Protein AF-A0A7C5K803-F1 (afdb_monomer_lite)

Secondary structure (DSSP, 8-state):
-HHHHHHHHHHHHHHHHHHHHHHHHHTHHHHGGG-EEEEEETTEEEEEETTEEEEEEE-S---SS-EEEEHHHHHHHHHHHHHHHHHHTS--EETTEE--HHHHHHHHHHHHHHHHHHHHHHTTS--EEEETTEEEEHHHHHHHHHHHHHHHHHHHHHHHHHHHHHHHHHHHHHHHHHHHHHHHHGGGS--

Structure (mmCIF, N/CA/C/O backbone):
data_AF-A0A7C5K803-F1
#
_entry.id   AF-A0A7C5K803-F1
#
loop_
_atom_site.group_PDB
_atom_site.id
_atom_site.type_symbol
_atom_site.label_atom_id
_atom_site.label_alt_id
_atom_site.label_comp_id
_atom_site.label_asym_id
_atom_site.label_entity_id
_atom_site.label_seq_id
_atom_site.pdbx_PDB_ins_code
_atom_site.Cartn_x
_atom_site.Cartn_y
_atom_site.Cartn_z
_atom_site.occupancy
_atom_site.B_iso_or_equiv
_atom_site.auth_seq_id
_atom_site.auth_comp_id
_atom_site.auth_asym_id
_atom_site.auth_atom_id
_atom_site.pdbx_PDB_model_num
ATOM 1 N N . MET A 1 1 ? -12.550 -15.682 30.636 1.00 42.88 1 MET A N 1
ATOM 2 C CA . MET A 1 1 ? -12.189 -16.526 29.467 1.00 42.88 1 MET A CA 1
ATOM 3 C C . MET A 1 1 ? -12.373 -15.855 28.090 1.00 42.88 1 MET A C 1
ATOM 5 O O . MET A 1 1 ? -11.730 -16.279 27.140 1.00 42.88 1 MET A O 1
ATOM 9 N N . ILE A 1 2 ? -13.168 -14.782 27.955 1.00 45.00 2 ILE A N 1
ATOM 10 C CA . ILE A 1 2 ? -13.453 -14.103 26.665 1.00 45.00 2 ILE A CA 1
ATOM 11 C C . ILE A 1 2 ? -12.222 -13.369 26.077 1.00 45.00 2 ILE A C 1
ATOM 13 O O . ILE A 1 2 ? -12.036 -13.327 24.863 1.00 45.00 2 ILE A O 1
ATOM 17 N N . PHE A 1 3 ? -11.315 -12.886 26.933 1.00 44.84 3 PHE A N 1
ATOM 18 C CA . PHE A 1 3 ? -10.124 -12.113 26.541 1.00 44.84 3 PHE A CA 1
ATOM 19 C C . PHE A 1 3 ? -9.112 -12.890 25.672 1.00 44.84 3 PHE A C 1
ATOM 21 O O . PHE A 1 3 ? -8.342 -12.289 24.927 1.00 44.84 3 PHE A O 1
ATOM 28 N N . ASN A 1 4 ? -9.110 -14.228 25.742 1.00 57.53 4 ASN A N 1
ATOM 29 C CA . ASN A 1 4 ? -8.161 -15.063 24.998 1.00 57.53 4 ASN A CA 1
ATOM 30 C C . ASN A 1 4 ? -8.585 -15.258 23.527 1.00 57.53 4 ASN A C 1
ATOM 32 O O . ASN A 1 4 ? -7.752 -15.308 22.627 1.00 57.53 4 ASN A O 1
ATOM 36 N N . LYS A 1 5 ? -9.897 -15.295 23.255 1.00 57.47 5 LYS A N 1
ATOM 37 C CA . LYS A 1 5 ? -10.441 -15.534 21.907 1.00 57.47 5 LYS A CA 1
ATOM 38 C C . LYS A 1 5 ? -10.215 -14.334 20.978 1.00 57.47 5 LYS A C 1
ATOM 40 O O . LYS A 1 5 ? -9.854 -14.518 19.821 1.00 57.47 5 LYS A O 1
ATOM 45 N N . GLU A 1 6 ? -10.350 -13.119 21.507 1.00 56.88 6 GLU A N 1
ATOM 46 C CA . GLU A 1 6 ? -10.130 -11.873 20.757 1.00 56.88 6 GLU A CA 1
ATOM 47 C C . GLU A 1 6 ? -8.642 -11.594 20.499 1.00 56.88 6 GLU A C 1
ATOM 49 O O . GLU A 1 6 ? -8.269 -11.245 19.381 1.00 56.88 6 GLU A O 1
ATOM 54 N N . LYS A 1 7 ? -7.759 -11.861 21.476 1.00 59.25 7 LYS A N 1
ATOM 55 C CA . LYS A 1 7 ? -6.301 -11.820 21.255 1.00 59.25 7 LYS A CA 1
ATOM 56 C C . LYS A 1 7 ? -5.858 -12.790 20.161 1.00 59.25 7 LYS A C 1
ATOM 58 O O . LYS A 1 7 ? -5.015 -12.438 19.345 1.00 59.25 7 LYS A O 1
ATOM 63 N N . ARG A 1 8 ? -6.451 -13.988 20.118 1.00 61.16 8 ARG A N 1
ATOM 64 C CA . ARG A 1 8 ? -6.149 -15.001 19.099 1.00 61.16 8 ARG A CA 1
ATOM 65 C C . ARG A 1 8 ? -6.588 -14.558 17.704 1.00 61.16 8 ARG A C 1
ATOM 67 O O . ARG A 1 8 ? -5.818 -14.717 16.768 1.00 61.16 8 ARG A O 1
ATOM 74 N N . LYS A 1 9 ? -7.769 -13.943 17.564 1.00 60.81 9 LYS A N 1
ATOM 75 C CA . LYS A 1 9 ? -8.219 -13.348 16.291 1.00 60.81 9 LYS A CA 1
ATOM 76 C C . LYS A 1 9 ? -7.275 -12.250 15.815 1.00 60.81 9 LYS A C 1
ATOM 78 O O . LYS A 1 9 ? -6.912 -12.235 14.649 1.00 60.81 9 LYS A O 1
ATOM 83 N N . LEU A 1 10 ? -6.853 -11.368 16.717 1.00 60.88 10 LEU A N 1
ATOM 84 C CA . LEU A 1 10 ? -5.948 -10.273 16.382 1.00 60.88 10 LEU A CA 1
ATOM 85 C C . LEU A 1 10 ? -4.575 -10.813 15.966 1.00 60.88 10 LEU A C 1
ATOM 87 O O . LEU A 1 10 ? -4.056 -10.418 14.932 1.00 60.88 10 LEU A O 1
ATOM 91 N N . LEU A 1 11 ? -4.042 -11.795 16.695 1.00 64.69 11 LEU A N 1
ATOM 92 C CA . LEU A 1 11 ? -2.795 -12.461 16.327 1.00 64.69 11 LEU A CA 1
ATOM 93 C C . LEU A 1 11 ? -2.904 -13.135 14.957 1.00 64.69 11 LEU A C 1
ATOM 95 O O . LEU A 1 11 ? -1.994 -12.973 14.155 1.00 64.69 11 LEU A O 1
ATOM 99 N N . ILE A 1 12 ? -4.021 -13.801 14.646 1.00 65.06 12 ILE A N 1
ATOM 100 C CA . ILE A 1 12 ? -4.282 -14.393 13.322 1.00 65.06 12 ILE A CA 1
ATOM 101 C C . ILE A 1 12 ? -4.334 -13.311 12.235 1.00 65.06 12 ILE A C 1
ATOM 103 O O . ILE A 1 12 ? -3.695 -13.466 11.203 1.00 65.06 12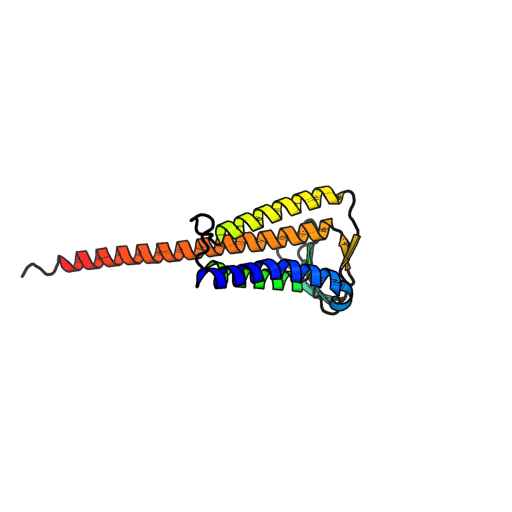 ILE A O 1
ATOM 107 N N . VAL A 1 13 ? -5.025 -12.191 12.465 1.00 64.75 13 VAL A N 1
ATOM 108 C CA . VAL A 1 13 ? -5.110 -11.081 11.497 1.00 64.75 13 VAL A CA 1
ATOM 109 C C . VAL A 1 13 ? -3.737 -10.448 11.248 1.00 64.75 13 VAL A C 1
ATOM 111 O O . VAL A 1 13 ? -3.368 -10.224 10.098 1.00 64.75 13 VAL A O 1
ATOM 114 N N . PHE A 1 14 ? -2.957 -10.208 12.304 1.00 64.12 14 PHE A N 1
ATOM 115 C CA . PHE A 1 14 ? -1.617 -9.624 12.198 1.00 64.12 14 PHE A CA 1
ATOM 116 C C . PHE A 1 14 ? -0.586 -10.588 11.600 1.00 64.12 14 PHE A C 1
ATOM 118 O O . PHE A 1 14 ? 0.338 -10.136 10.932 1.00 64.12 14 PHE A O 1
ATOM 125 N N . SER A 1 15 ? -0.734 -11.900 11.809 1.00 65.12 15 SER A N 1
ATOM 126 C CA . SER A 1 15 ? 0.161 -12.914 11.229 1.00 65.12 15 SER A CA 1
ATOM 127 C C . SER A 1 15 ? -0.240 -13.336 9.812 1.00 65.12 15 SER A C 1
ATOM 129 O O . SER A 1 15 ? 0.617 -13.775 9.051 1.00 65.12 15 SER A O 1
ATOM 131 N N . PHE A 1 16 ? -1.493 -13.120 9.401 1.00 68.44 16 PHE A N 1
ATOM 132 C CA . PHE A 1 16 ? -1.949 -13.406 8.041 1.00 68.44 16 PHE A CA 1
ATOM 133 C C . PHE A 1 16 ? -1.222 -12.564 6.989 1.00 68.44 16 PHE A C 1
ATOM 135 O O . PHE A 1 16 ? -0.823 -13.100 5.963 1.00 68.44 16 PHE A O 1
ATOM 142 N N . LEU A 1 17 ? -1.001 -11.269 7.243 1.00 66.50 17 LEU A N 1
ATOM 143 C CA . LEU A 1 17 ? -0.336 -10.374 6.289 1.00 66.50 17 LEU A CA 1
ATOM 144 C C . LEU A 1 17 ? 1.104 -10.820 5.942 1.00 66.50 17 LEU A C 1
ATOM 146 O O . LEU A 1 17 ? 1.378 -10.985 4.754 1.00 66.50 17 LEU A O 1
ATOM 150 N N . PRO A 1 18 ? 2.015 -11.066 6.910 1.00 64.62 18 PRO A N 1
ATOM 151 C CA . PRO A 1 18 ? 3.365 -11.534 6.603 1.00 64.62 18 PRO A CA 1
ATOM 152 C C . PRO A 1 18 ? 3.382 -12.940 5.992 1.00 64.62 18 PRO A C 1
ATOM 154 O O . PRO A 1 18 ? 4.189 -13.205 5.109 1.00 64.62 18 PRO A O 1
ATOM 157 N N . ILE A 1 19 ? 2.479 -13.839 6.403 1.00 67.38 19 ILE A N 1
ATOM 158 C CA . ILE A 1 19 ? 2.365 -15.169 5.783 1.00 67.38 19 ILE A CA 1
ATOM 159 C C . ILE A 1 19 ? 1.917 -15.030 4.327 1.00 67.38 19 ILE A C 1
ATOM 161 O O . ILE A 1 19 ? 2.496 -15.652 3.440 1.00 67.38 19 ILE A O 1
ATOM 165 N N . PHE A 1 20 ? 0.930 -14.180 4.052 1.00 68.50 20 PHE A N 1
ATOM 166 C CA . PHE A 1 20 ? 0.432 -13.935 2.705 1.00 68.50 20 PHE A CA 1
ATOM 167 C C . PHE A 1 20 ? 1.506 -13.319 1.801 1.00 68.50 20 PHE A C 1
ATOM 169 O O . PHE A 1 20 ? 1.668 -13.763 0.664 1.00 68.50 20 PHE A O 1
ATOM 176 N N . THR A 1 21 ? 2.282 -12.346 2.292 1.00 66.56 21 THR A N 1
ATOM 177 C CA . THR A 1 21 ? 3.387 -11.758 1.518 1.00 66.56 21 THR A CA 1
ATOM 178 C C . THR A 1 21 ? 4.493 -12.776 1.248 1.00 66.56 21 THR A C 1
ATOM 180 O O . THR A 1 21 ? 4.931 -12.883 0.105 1.00 66.56 21 THR A O 1
ATOM 183 N N . LEU A 1 22 ? 4.883 -13.584 2.239 1.00 67.62 22 LEU A N 1
ATOM 184 C CA . LEU A 1 22 ? 5.816 -14.704 2.057 1.00 67.62 22 LEU A CA 1
ATOM 185 C C . LEU A 1 22 ? 5.308 -15.711 1.022 1.00 67.62 22 LEU A C 1
ATOM 187 O O . LEU A 1 22 ? 6.070 -16.146 0.164 1.00 67.62 22 LEU A O 1
ATOM 191 N N . THR A 1 23 ? 4.015 -16.034 1.055 1.00 67.94 23 THR A N 1
ATOM 192 C CA . THR A 1 23 ? 3.392 -16.970 0.108 1.00 67.94 23 THR A CA 1
ATOM 193 C C . THR A 1 23 ? 3.372 -16.392 -1.309 1.00 67.94 23 THR A C 1
ATOM 195 O O . THR A 1 23 ? 3.676 -17.101 -2.262 1.00 67.94 23 THR A O 1
ATOM 198 N N . CYS A 1 24 ? 3.091 -15.094 -1.460 1.00 65.62 24 CYS A N 1
ATOM 199 C CA . CYS A 1 24 ? 3.156 -14.404 -2.751 1.00 65.62 24 CYS A CA 1
ATOM 200 C C . CYS A 1 24 ? 4.581 -14.356 -3.318 1.00 65.62 24 CYS A C 1
ATOM 202 O O . CYS A 1 24 ? 4.753 -14.511 -4.522 1.00 65.62 24 CYS A O 1
ATOM 204 N N . ILE A 1 25 ? 5.597 -14.172 -2.468 1.00 66.56 25 ILE A N 1
ATOM 205 C CA . ILE A 1 25 ? 7.008 -14.214 -2.878 1.00 66.56 25 ILE A CA 1
ATOM 206 C C . ILE A 1 25 ? 7.405 -15.641 -3.284 1.00 66.56 25 ILE A C 1
ATOM 208 O O . ILE A 1 25 ? 8.042 -15.825 -4.318 1.00 66.56 25 ILE A O 1
ATOM 212 N N . ALA A 1 26 ? 7.000 -16.651 -2.511 1.00 66.56 26 ALA A N 1
ATOM 213 C CA . ALA A 1 26 ? 7.324 -18.051 -2.778 1.00 66.56 26 ALA A CA 1
ATOM 214 C C . ALA A 1 26 ? 6.636 -18.595 -4.044 1.00 66.56 26 ALA A C 1
ATOM 216 O O . ALA A 1 26 ? 7.252 -19.330 -4.810 1.00 66.56 26 ALA A O 1
ATOM 217 N N . LEU A 1 27 ? 5.378 -18.215 -4.294 1.00 68.19 27 LEU A N 1
ATOM 218 C CA . LEU A 1 27 ? 4.580 -18.671 -5.444 1.00 68.19 27 LEU A CA 1
ATOM 219 C C . LEU A 1 27 ? 4.603 -17.698 -6.631 1.00 68.19 27 LEU A C 1
ATOM 221 O O . LEU A 1 27 ? 3.814 -17.827 -7.565 1.00 68.19 27 LEU A O 1
ATOM 225 N N . ASN A 1 28 ? 5.512 -16.730 -6.607 1.00 67.19 28 ASN A N 1
ATOM 226 C CA . ASN A 1 28 ? 5.617 -15.629 -7.556 1.00 67.19 28 ASN A CA 1
ATOM 227 C C . ASN A 1 28 ? 5.593 -16.063 -9.037 1.00 67.19 28 ASN A C 1
ATOM 229 O O . ASN A 1 28 ? 4.880 -15.463 -9.834 1.00 67.19 28 ASN A O 1
ATOM 233 N N . GLN A 1 29 ? 6.293 -17.145 -9.399 1.00 64.94 29 GLN A N 1
ATOM 234 C CA . GLN A 1 29 ? 6.307 -17.657 -10.780 1.00 64.94 29 GLN A CA 1
ATOM 235 C C . GLN A 1 29 ? 4.963 -18.252 -11.227 1.00 64.94 29 GLN A C 1
ATOM 237 O O . GLN A 1 29 ? 4.602 -18.149 -12.393 1.00 64.94 29 GLN A O 1
ATOM 242 N N . ILE A 1 30 ? 4.207 -18.858 -10.308 1.00 65.94 30 ILE A N 1
ATOM 243 C CA . ILE A 1 30 ? 2.899 -19.468 -10.601 1.00 65.94 30 ILE A CA 1
ATOM 244 C C . ILE A 1 30 ? 1.813 -18.388 -10.660 1.00 65.94 30 ILE A C 1
ATOM 246 O O . ILE A 1 30 ? 0.882 -18.464 -11.461 1.00 65.94 30 ILE A O 1
ATOM 250 N N . LEU A 1 31 ? 1.939 -17.366 -9.814 1.00 63.47 31 LEU A N 1
ATOM 251 C CA . LEU A 1 31 ? 0.981 -16.268 -9.704 1.00 63.47 31 LEU A CA 1
ATOM 252 C C . LEU A 1 31 ? 1.158 -15.194 -10.786 1.00 63.47 31 LEU A C 1
ATOM 254 O O . LEU A 1 31 ? 0.297 -14.328 -10.924 1.00 63.47 31 LEU A O 1
ATOM 258 N N . ASP A 1 32 ? 2.227 -15.262 -11.578 1.00 65.12 32 ASP A N 1
ATOM 259 C CA . ASP A 1 32 ? 2.570 -14.270 -12.597 1.00 65.12 32 ASP A CA 1
ATOM 260 C C . ASP A 1 32 ? 1.462 -14.038 -13.637 1.00 65.12 32 ASP A C 1
ATOM 262 O O . ASP A 1 32 ? 1.107 -12.900 -13.945 1.00 65.12 32 ASP A O 1
ATOM 266 N N . GLY A 1 33 ? 0.8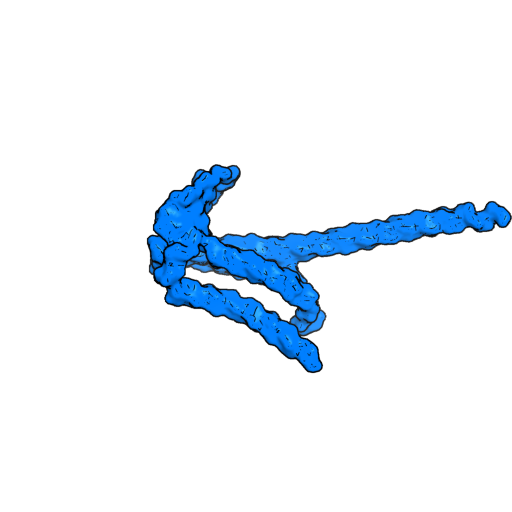17 -15.117 -14.092 1.00 63.59 33 GLY A N 1
ATOM 267 C CA . GLY A 1 33 ? -0.330 -15.044 -15.006 1.00 63.59 33 GLY A CA 1
ATOM 268 C C . GLY A 1 33 ? -1.589 -14.405 -14.403 1.00 63.59 33 GLY A C 1
ATOM 269 O O . GLY A 1 33 ? -2.532 -14.114 -15.134 1.00 63.59 33 GLY A O 1
ATOM 270 N N . TYR A 1 34 ? -1.606 -14.174 -13.088 1.00 65.75 34 TYR A N 1
ATOM 271 C CA . TYR A 1 34 ? -2.733 -13.615 -12.339 1.00 65.75 34 TYR A CA 1
ATOM 272 C C . TYR A 1 34 ? -2.444 -12.215 -11.779 1.00 65.75 34 TYR A C 1
ATOM 274 O O . TYR A 1 34 ? -3.349 -11.566 -11.245 1.00 65.75 34 TYR A O 1
ATOM 282 N N . PHE A 1 35 ? -1.202 -11.725 -11.872 1.00 70.06 35 PHE A N 1
ATOM 283 C CA . PHE A 1 35 ? -0.857 -10.400 -11.372 1.00 70.06 35 PHE A CA 1
ATOM 284 C C . PHE A 1 35 ? -1.230 -9.315 -12.381 1.00 70.06 35 PHE A C 1
ATOM 286 O O . PHE A 1 35 ? -0.572 -9.106 -13.402 1.00 70.06 35 PHE A O 1
ATOM 293 N N . LEU A 1 36 ? -2.258 -8.550 -12.025 1.00 78.62 36 LEU A N 1
ATOM 294 C CA . LEU A 1 36 ? -2.527 -7.254 -12.628 1.00 78.62 36 LEU A CA 1
ATOM 295 C C . LEU A 1 36 ? -1.602 -6.213 -11.984 1.00 78.62 36 LEU A C 1
ATOM 297 O O . LEU A 1 36 ? -1.503 -6.126 -10.758 1.00 78.62 36 LEU A O 1
ATOM 301 N N . TRP A 1 37 ? -0.903 -5.437 -12.802 1.00 82.31 37 TRP A N 1
ATOM 302 C CA . TRP A 1 37 ? 0.049 -4.420 -12.365 1.00 82.31 37 TRP A CA 1
ATOM 303 C C . TRP A 1 37 ? -0.466 -3.032 -12.706 1.00 82.31 37 TRP A C 1
ATOM 305 O O . TRP A 1 37 ? -0.954 -2.794 -13.806 1.00 82.31 37 TRP A O 1
ATOM 315 N N . ILE A 1 38 ? -0.305 -2.098 -11.778 1.00 84.50 38 ILE A N 1
ATOM 316 C CA . ILE A 1 38 ? -0.558 -0.680 -12.003 1.00 84.50 38 ILE A CA 1
ATOM 317 C C . ILE A 1 38 ? 0.791 0.027 -12.050 1.00 84.50 38 ILE A C 1
ATOM 319 O O . ILE A 1 38 ? 1.595 -0.098 -11.126 1.00 84.50 38 ILE A O 1
ATOM 323 N N . CYS A 1 39 ? 1.038 0.776 -13.116 1.00 86.25 39 CYS A N 1
ATOM 324 C CA . CYS A 1 39 ? 2.171 1.677 -13.240 1.00 86.25 39 CYS A CA 1
ATOM 325 C C . CYS A 1 39 ? 1.671 3.117 -13.251 1.00 86.25 39 CYS A C 1
ATOM 327 O O . CYS A 1 39 ? 0.771 3.459 -14.012 1.00 86.25 39 CYS A O 1
ATOM 329 N N . ILE A 1 40 ? 2.278 3.970 -12.438 1.00 84.31 40 ILE A N 1
ATOM 330 C CA . ILE A 1 40 ? 2.035 5.409 -12.458 1.00 84.31 40 ILE A CA 1
ATOM 331 C C . ILE A 1 40 ? 3.320 6.084 -12.912 1.00 84.31 40 ILE A C 1
ATOM 333 O O . ILE A 1 40 ? 4.331 6.048 -12.205 1.00 84.31 40 ILE A O 1
ATOM 337 N N . SER A 1 41 ? 3.304 6.677 -14.102 1.00 86.19 41 SER A N 1
ATOM 338 C CA . SER A 1 41 ? 4.470 7.339 -14.683 1.00 86.19 41 SER A CA 1
ATOM 339 C C . SER A 1 41 ? 4.045 8.464 -15.617 1.00 86.19 41 SER A C 1
ATOM 341 O O . SER A 1 41 ? 3.060 8.325 -16.332 1.00 86.19 41 SER A O 1
ATOM 343 N N . GLN A 1 42 ? 4.785 9.577 -15.601 1.00 83.62 42 GLN A N 1
ATOM 344 C CA . GLN A 1 42 ? 4.640 10.673 -16.573 1.00 83.62 42 GLN A CA 1
ATOM 345 C C . GLN A 1 42 ? 3.199 11.198 -16.752 1.00 83.62 42 GLN A C 1
ATOM 347 O O . GLN A 1 42 ? 2.778 11.506 -17.859 1.00 83.62 42 GLN A O 1
ATOM 352 N N . GLY A 1 43 ? 2.418 11.292 -15.669 1.00 83.75 43 GLY A N 1
ATOM 353 C CA . GLY A 1 43 ? 1.031 11.774 -15.759 1.00 83.75 43 GLY A CA 1
ATOM 354 C C . GLY A 1 43 ? 0.041 10.738 -16.293 1.00 83.75 43 GLY A C 1
ATOM 355 O O . GLY A 1 43 ? -1.096 11.071 -16.597 1.00 83.75 43 GLY A O 1
ATOM 356 N N . SER A 1 44 ? 0.441 9.471 -16.395 1.00 86.56 44 SER A N 1
ATOM 357 C CA . SER A 1 44 ? -0.423 8.374 -16.824 1.00 86.56 44 SER A CA 1
ATOM 358 C C . SER A 1 44 ? -0.476 7.258 -15.781 1.00 86.56 44 SER A C 1
ATOM 360 O O . SER A 1 44 ? 0.536 6.878 -15.186 1.00 86.56 44 SER A O 1
ATOM 362 N N . LEU A 1 45 ? -1.677 6.720 -15.576 1.00 88.25 45 LEU A N 1
ATOM 363 C CA . LEU A 1 45 ? -1.947 5.492 -14.838 1.00 88.25 45 LEU A CA 1
ATOM 364 C C . LEU A 1 45 ? -2.172 4.369 -15.853 1.00 88.25 45 LEU A C 1
ATOM 366 O O . LEU A 1 45 ? -3.181 4.339 -16.551 1.00 88.25 45 LEU A O 1
ATOM 370 N N . MET A 1 46 ? -1.218 3.458 -15.943 1.00 89.56 46 MET A N 1
ATOM 371 C CA . MET A 1 46 ? -1.205 2.341 -16.880 1.00 89.56 46 MET A CA 1
ATOM 372 C C . MET A 1 46 ? -1.502 1.038 -16.142 1.00 89.56 46 MET A C 1
ATOM 374 O O . MET A 1 46 ? -0.965 0.791 -15.063 1.00 89.56 46 MET A O 1
ATOM 378 N N . ILE A 1 47 ? -2.338 0.193 -16.731 1.00 87.44 47 ILE A N 1
ATOM 379 C CA . ILE A 1 47 ? -2.714 -1.114 -16.199 1.00 87.44 47 ILE A CA 1
ATOM 380 C C . ILE A 1 47 ? -2.160 -2.196 -17.116 1.00 87.44 47 ILE A C 1
ATOM 382 O O . ILE A 1 47 ? -2.462 -2.214 -18.308 1.00 87.44 47 ILE A O 1
ATOM 386 N N . TYR A 1 48 ? -1.395 -3.119 -16.543 1.00 85.50 48 TYR A N 1
ATOM 387 C CA . TYR A 1 48 ? -0.787 -4.240 -17.243 1.00 85.50 48 TYR A CA 1
ATOM 388 C C . TYR A 1 48 ? -1.333 -5.574 -16.737 1.00 85.50 48 TYR A C 1
ATOM 390 O O . TYR A 1 48 ? -1.562 -5.750 -15.540 1.00 85.50 48 TYR A O 1
ATOM 398 N N . TRP A 1 49 ? -1.447 -6.540 -17.641 1.00 84.75 49 TRP A N 1
ATOM 399 C CA . TRP A 1 49 ? -1.708 -7.946 -17.347 1.00 84.75 49 TRP A CA 1
ATOM 400 C C . TRP A 1 49 ? -0.744 -8.801 -18.145 1.00 84.75 49 TRP A C 1
ATOM 402 O O . TRP A 1 49 ? -0.659 -8.651 -19.363 1.00 84.75 49 TRP A O 1
ATOM 412 N N . GLN A 1 50 ? -0.009 -9.679 -17.460 1.00 81.12 50 GLN A N 1
ATOM 413 C CA . GLN A 1 50 ? 0.935 -10.605 -18.092 1.00 81.12 50 GLN A CA 1
ATOM 414 C C . GLN A 1 50 ? 1.856 -9.916 -19.128 1.00 81.12 50 GLN A C 1
ATOM 416 O O . GLN A 1 50 ? 1.970 -10.337 -20.275 1.00 81.12 50 GLN A O 1
ATOM 421 N N . GLY A 1 51 ? 2.454 -8.780 -18.765 1.00 75.50 51 GLY A N 1
ATOM 422 C CA . GLY A 1 51 ? 3.336 -8.022 -19.664 1.00 75.50 51 GLY A CA 1
ATOM 423 C C . GLY A 1 51 ? 2.639 -7.052 -20.608 1.00 75.50 51 GLY A C 1
ATOM 424 O O . GLY A 1 51 ? 3.268 -6.111 -21.086 1.00 75.50 51 GLY A O 1
ATOM 425 N N . SER A 1 52 ? 1.342 -7.225 -20.841 1.00 82.25 52 SER A N 1
ATOM 426 C CA . SER A 1 52 ? 0.596 -6.465 -21.839 1.00 82.25 52 SER A CA 1
ATOM 427 C C . SER A 1 52 ? -0.127 -5.284 -21.208 1.00 82.25 52 SER A C 1
ATOM 429 O O . SER A 1 52 ? -0.813 -5.438 -20.199 1.00 82.25 52 SER A O 1
ATOM 431 N N . LEU A 1 53 ? 0.013 -4.100 -21.805 1.00 86.81 53 LEU A N 1
ATOM 432 C CA . LEU A 1 53 ? -0.769 -2.924 -21.431 1.00 86.81 53 LEU A CA 1
ATOM 433 C C . LEU A 1 53 ? -2.233 -3.156 -21.830 1.00 86.81 53 LEU A C 1
ATOM 435 O O . LEU A 1 53 ? -2.529 -3.298 -23.012 1.00 86.81 53 LEU A O 1
ATOM 439 N N . ILE A 1 54 ? -3.140 -3.179 -20.854 1.00 91.19 54 ILE A N 1
ATOM 440 C CA . ILE A 1 54 ? -4.583 -3.291 -21.106 1.00 91.19 54 ILE A CA 1
ATOM 441 C C . ILE A 1 54 ? -5.215 -1.908 -21.231 1.00 91.19 54 ILE A C 1
ATOM 443 O O . ILE A 1 54 ? -6.103 -1.699 -22.054 1.00 91.19 54 ILE A O 1
ATOM 447 N N . HIS A 1 55 ? -4.813 -0.975 -20.366 1.00 88.81 55 HIS A N 1
ATOM 448 C CA . HIS A 1 55 ? -5.496 0.307 -20.260 1.00 88.81 55 HIS A CA 1
ATOM 449 C C . HIS A 1 55 ? -4.579 1.427 -19.778 1.00 88.81 55 HIS A C 1
ATOM 451 O O . HIS A 1 55 ? -3.673 1.188 -18.980 1.00 88.81 55 HIS A O 1
ATOM 457 N N . THR A 1 56 ? -4.878 2.654 -20.204 1.00 90.88 56 THR A N 1
ATOM 458 C CA . THR A 1 56 ? -4.171 3.869 -19.792 1.00 90.88 56 THR A CA 1
ATOM 459 C C . THR A 1 56 ? -5.171 4.964 -19.453 1.00 90.88 56 THR A C 1
ATOM 461 O O . THR A 1 56 ? -6.042 5.279 -20.257 1.00 90.88 56 THR A O 1
ATOM 464 N N . PHE A 1 57 ? -5.005 5.584 -18.289 1.00 88.81 57 PHE A N 1
ATOM 465 C CA . PHE A 1 57 ? -5.735 6.777 -17.872 1.00 88.81 57 PHE A CA 1
ATOM 466 C C . PHE A 1 57 ? -4.774 7.956 -17.742 1.00 88.81 57 PHE A C 1
ATOM 468 O O . PHE A 1 57 ? -3.678 7.806 -17.205 1.00 88.81 57 PHE A O 1
ATOM 475 N N . GLN A 1 58 ? -5.198 9.139 -18.178 1.00 88.56 58 GLN A N 1
ATOM 476 C CA . GLN A 1 58 ? -4.476 10.382 -17.905 1.00 88.56 58 GLN A CA 1
ATOM 477 C C . GLN A 1 58 ? -4.802 10.862 -16.488 1.00 88.56 58 GLN A C 1
ATOM 479 O O . GLN A 1 58 ? -5.965 10.883 -16.083 1.00 88.56 58 GLN A O 1
ATOM 484 N N . ILE A 1 59 ? -3.779 11.242 -15.730 1.00 85.88 59 ILE A N 1
ATOM 485 C CA . ILE A 1 59 ? -3.895 11.741 -14.359 1.00 85.88 59 ILE A CA 1
ATOM 486 C C . ILE A 1 59 ? -3.196 13.098 -14.231 1.00 85.88 59 ILE A C 1
ATOM 488 O O . ILE A 1 59 ? -2.151 13.344 -14.825 1.00 85.88 59 ILE A O 1
ATOM 492 N N . GLY A 1 60 ? -3.755 13.988 -13.409 1.00 79.81 60 GLY A N 1
ATOM 493 C CA . GLY A 1 60 ? -3.265 15.365 -13.246 1.00 79.81 60 GLY A CA 1
ATOM 494 C C . GLY A 1 60 ? -1.964 15.518 -12.446 1.00 79.81 60 GLY A C 1
ATOM 495 O O . GLY A 1 60 ? -1.640 16.628 -12.037 1.00 79.81 60 GLY A O 1
ATOM 496 N N . PHE A 1 61 ? -1.238 14.431 -12.168 1.00 77.00 61 PHE A N 1
ATOM 497 C CA . PHE A 1 61 ? 0.018 14.472 -11.420 1.00 77.00 61 PHE A CA 1
ATOM 498 C C . PHE A 1 61 ? 1.050 13.500 -11.994 1.00 77.00 61 PHE A C 1
ATOM 500 O O . PHE A 1 61 ? 0.728 12.382 -12.393 1.00 77.00 61 PHE A O 1
ATOM 507 N N . SER A 1 62 ? 2.319 13.910 -11.995 1.00 75.12 62 SER A N 1
ATOM 508 C CA . SER A 1 62 ? 3.443 13.085 -12.439 1.00 75.12 62 SER A CA 1
ATOM 509 C C . SER A 1 62 ? 4.351 12.723 -11.270 1.00 75.12 62 SER A C 1
ATOM 511 O O . SER A 1 62 ? 4.758 13.592 -10.498 1.00 75.12 62 SER A O 1
ATOM 513 N N . LEU A 1 63 ? 4.735 11.453 -11.180 1.00 73.12 63 LEU A N 1
ATOM 514 C CA . LEU A 1 63 ? 5.767 11.003 -10.250 1.00 73.12 63 LEU A CA 1
ATOM 515 C C . LEU A 1 63 ? 7.144 11.088 -10.919 1.00 73.12 63 LEU A C 1
ATOM 517 O O . LEU A 1 63 ? 7.280 10.762 -12.098 1.00 73.12 63 LEU A O 1
ATOM 521 N N . ARG A 1 64 ? 8.171 11.496 -10.156 1.00 70.50 64 ARG A N 1
ATOM 522 C CA . ARG A 1 64 ? 9.571 11.536 -10.632 1.00 70.50 64 ARG A CA 1
ATOM 523 C C . ARG A 1 64 ? 10.109 10.154 -11.001 1.00 70.50 64 ARG A C 1
ATOM 525 O O . ARG A 1 64 ? 10.937 10.043 -11.896 1.00 70.50 64 ARG A O 1
ATOM 532 N N . LEU A 1 65 ? 9.651 9.119 -10.301 1.00 74.25 65 LEU A N 1
ATOM 533 C CA . LEU A 1 65 ? 10.015 7.729 -10.552 1.00 74.25 65 LEU A CA 1
ATOM 534 C C . LEU A 1 65 ? 8.750 6.925 -10.857 1.00 74.25 65 LEU A C 1
ATOM 536 O O . LEU A 1 65 ? 7.729 7.146 -10.200 1.00 74.25 65 LEU A O 1
ATOM 540 N N . PRO A 1 66 ? 8.800 5.991 -11.825 1.00 80.31 66 PRO A N 1
ATOM 541 C CA . PRO A 1 66 ? 7.660 5.152 -12.145 1.00 80.31 66 PRO A CA 1
ATOM 542 C C . PRO A 1 66 ? 7.325 4.265 -10.943 1.00 80.31 66 PRO A C 1
ATOM 544 O O . PRO A 1 66 ? 8.139 3.449 -10.494 1.00 80.31 66 PRO A O 1
ATOM 547 N N . LEU A 1 67 ? 6.111 4.429 -10.431 1.00 81.44 67 LEU A N 1
ATOM 548 C CA . LEU A 1 67 ? 5.601 3.660 -9.308 1.00 81.44 67 LEU A CA 1
ATOM 549 C C . LEU A 1 67 ? 4.891 2.427 -9.843 1.00 81.44 67 LEU A C 1
ATOM 551 O O . LEU A 1 67 ? 3.956 2.553 -10.627 1.00 81.44 67 LEU A O 1
ATOM 555 N N . TRP A 1 68 ? 5.326 1.250 -9.409 1.00 79.00 68 TRP A N 1
ATOM 556 C CA . TRP A 1 68 ? 4.743 -0.008 -9.851 1.00 79.00 68 TRP A CA 1
ATOM 557 C C . TRP A 1 68 ? 4.152 -0.750 -8.676 1.00 79.00 68 TRP A C 1
ATOM 559 O O . TRP A 1 68 ? 4.855 -1.129 -7.742 1.00 79.00 68 TRP A O 1
ATOM 569 N N . ILE A 1 69 ? 2.851 -0.969 -8.755 1.00 75.06 69 ILE A N 1
ATOM 570 C CA . ILE A 1 69 ? 2.071 -1.577 -7.699 1.00 75.06 69 ILE A CA 1
ATOM 571 C C . ILE A 1 69 ? 1.447 -2.850 -8.265 1.00 75.06 69 ILE A C 1
ATOM 573 O O . ILE A 1 69 ? 0.629 -2.768 -9.184 1.00 75.06 69 ILE A O 1
ATOM 577 N N . PRO A 1 70 ? 1.791 -4.029 -7.736 1.00 73.12 70 PRO A N 1
ATOM 578 C CA . PRO A 1 70 ? 1.011 -5.222 -8.018 1.00 73.12 70 PRO A CA 1
ATOM 579 C C . PRO A 1 70 ? -0.367 -5.071 -7.345 1.00 73.12 70 PRO A C 1
ATOM 581 O O . PRO A 1 70 ? -0.465 -4.774 -6.149 1.00 73.12 70 PRO A O 1
ATOM 584 N N . LEU A 1 71 ? -1.448 -5.244 -8.111 1.00 70.94 71 LEU A N 1
ATOM 585 C CA . LEU A 1 71 ? -2.819 -5.007 -7.649 1.00 70.94 71 LEU A CA 1
ATOM 586 C C . LEU A 1 71 ? -3.199 -5.958 -6.513 1.00 70.94 71 LEU A C 1
ATOM 588 O O . LEU A 1 71 ? -3.876 -5.543 -5.580 1.00 70.94 71 LEU A O 1
ATOM 592 N N . LEU A 1 72 ? -2.759 -7.218 -6.560 1.00 69.19 72 LEU A N 1
ATOM 593 C CA . LEU A 1 72 ? -3.127 -8.203 -5.544 1.00 69.19 72 LEU A CA 1
ATOM 594 C C . LEU A 1 72 ? -2.576 -7.828 -4.147 1.00 69.19 72 LEU A C 1
ATOM 596 O O . LEU A 1 72 ? -3.374 -7.755 -3.212 1.00 69.19 72 LEU A O 1
ATOM 600 N N . PRO A 1 73 ? -1.281 -7.489 -3.970 1.00 64.00 73 PRO A N 1
ATOM 601 C CA . PRO A 1 73 ? -0.784 -6.910 -2.720 1.00 64.00 73 PRO A CA 1
ATOM 602 C C . PRO A 1 73 ? -1.488 -5.616 -2.294 1.00 64.00 73 PRO A C 1
ATOM 604 O O . PRO A 1 73 ? -1.753 -5.444 -1.105 1.00 64.00 73 PRO A O 1
ATOM 607 N N . LEU A 1 74 ? -1.845 -4.728 -3.232 1.00 67.25 74 LEU A N 1
ATOM 608 C CA . LEU A 1 74 ? -2.636 -3.530 -2.921 1.00 67.25 74 LEU A CA 1
ATOM 609 C C . LEU A 1 74 ? -4.025 -3.900 -2.377 1.00 67.25 74 LEU A C 1
ATOM 611 O O . LEU A 1 74 ? -4.443 -3.372 -1.349 1.00 67.25 74 LEU A O 1
ATOM 615 N N . LEU A 1 75 ? -4.725 -4.828 -3.032 1.00 64.44 75 LEU A N 1
ATOM 616 C CA . LEU A 1 75 ? -6.037 -5.316 -2.614 1.00 64.44 75 LEU A CA 1
ATOM 617 C C . LEU A 1 75 ? -5.962 -5.956 -1.229 1.00 64.44 75 LEU A C 1
ATOM 619 O O . LEU A 1 75 ? -6.809 -5.689 -0.382 1.00 64.44 75 LEU A O 1
ATOM 623 N N . VAL A 1 76 ? -4.931 -6.759 -0.974 1.00 67.00 76 VAL A N 1
ATOM 624 C CA . VAL A 1 76 ? -4.708 -7.380 0.334 1.00 67.00 76 VAL A CA 1
ATOM 625 C C . VAL A 1 76 ? -4.441 -6.330 1.398 1.00 67.00 76 VAL A C 1
ATOM 627 O O . VAL A 1 76 ? -4.984 -6.449 2.490 1.00 67.00 76 VAL A O 1
ATOM 630 N N . LEU A 1 77 ? -3.683 -5.275 1.096 1.00 64.56 77 LEU A N 1
ATOM 631 C CA . LEU A 1 77 ? -3.477 -4.177 2.037 1.00 64.56 77 LEU A CA 1
ATOM 632 C C . LEU A 1 77 ? -4.777 -3.412 2.318 1.00 64.56 77 LEU A C 1
ATOM 634 O O . LEU A 1 77 ? -5.048 -3.067 3.466 1.00 64.56 77 LEU A O 1
ATOM 638 N N . ILE A 1 78 ? -5.604 -3.172 1.299 1.00 63.50 78 ILE A N 1
ATOM 639 C CA . ILE A 1 78 ? -6.925 -2.550 1.459 1.00 63.50 78 ILE A CA 1
ATOM 640 C C . ILE A 1 78 ? -7.818 -3.434 2.335 1.00 63.50 78 ILE A C 1
ATOM 642 O O . ILE A 1 78 ? -8.392 -2.952 3.311 1.00 63.50 78 ILE A O 1
ATOM 646 N N . LEU A 1 79 ? -7.902 -4.733 2.040 1.00 64.19 79 LEU A N 1
ATOM 647 C CA . LEU A 1 79 ? -8.667 -5.699 2.828 1.00 64.19 79 LEU A CA 1
ATOM 648 C C . LEU A 1 79 ? -8.137 -5.801 4.257 1.00 64.19 79 LEU A C 1
ATOM 650 O O . LEU A 1 79 ? -8.928 -5.811 5.195 1.00 64.19 79 LEU A O 1
ATOM 654 N N . TYR A 1 80 ? -6.819 -5.807 4.439 1.00 66.56 80 TYR A N 1
ATOM 655 C CA . TYR A 1 80 ? -6.179 -5.769 5.746 1.00 66.56 80 TYR A CA 1
ATOM 656 C C . TYR A 1 80 ? -6.570 -4.505 6.509 1.00 66.56 80 TYR A C 1
ATOM 658 O O . TYR A 1 80 ? -7.029 -4.610 7.639 1.00 66.56 80 TYR A O 1
ATOM 666 N N . ASN A 1 81 ? -6.503 -3.326 5.888 1.00 62.41 81 ASN A N 1
ATOM 667 C CA . ASN A 1 81 ? -6.941 -2.076 6.511 1.00 62.41 81 ASN A CA 1
ATOM 668 C C . ASN A 1 81 ? -8.434 -2.090 6.857 1.00 62.41 81 ASN A C 1
ATOM 670 O O . ASN A 1 81 ? -8.814 -1.571 7.903 1.00 62.41 81 ASN A O 1
ATOM 674 N N . ILE A 1 82 ? -9.286 -2.719 6.042 1.00 62.47 82 ILE A N 1
ATOM 675 C CA . ILE A 1 82 ? -10.714 -2.897 6.343 1.00 62.47 82 ILE A CA 1
ATOM 676 C C . ILE A 1 82 ? -10.907 -3.845 7.534 1.00 62.47 82 ILE A C 1
ATOM 678 O O . ILE A 1 82 ? -11.690 -3.544 8.437 1.00 62.47 82 ILE A O 1
ATOM 682 N N . ILE A 1 83 ? -10.204 -4.980 7.560 1.00 66.88 83 ILE A N 1
ATOM 683 C CA . ILE A 1 83 ? -10.276 -5.961 8.649 1.00 66.88 83 ILE A CA 1
ATOM 684 C C . ILE A 1 83 ? -9.761 -5.329 9.934 1.00 66.88 83 ILE A C 1
ATOM 686 O O . ILE A 1 83 ? -10.467 -5.352 10.931 1.00 66.88 83 ILE A O 1
ATOM 690 N N . VAL A 1 84 ? -8.591 -4.696 9.907 1.00 62.66 84 VAL A N 1
ATOM 691 C CA . VAL A 1 84 ? -8.029 -3.943 11.029 1.00 62.66 84 VAL A CA 1
ATOM 692 C C . VAL A 1 84 ? -8.982 -2.830 11.443 1.00 62.66 84 VAL A C 1
ATOM 694 O O . VAL A 1 84 ? -9.265 -2.711 12.623 1.00 62.66 84 VAL A O 1
ATOM 697 N N . SER A 1 85 ? -9.585 -2.078 10.523 1.00 59.66 85 SER A N 1
ATOM 698 C CA . SER A 1 85 ? -10.575 -1.054 10.877 1.00 59.66 85 SER A CA 1
ATOM 699 C C . SER A 1 85 ? -11.777 -1.643 11.630 1.00 59.66 85 SER A C 1
ATOM 701 O O . SER A 1 85 ? -12.212 -1.088 12.643 1.00 59.66 85 SER A O 1
ATOM 703 N N . ARG A 1 86 ? -12.274 -2.810 11.205 1.00 61.94 86 ARG A N 1
ATOM 704 C CA . ARG A 1 86 ? -13.373 -3.524 11.875 1.00 61.94 86 ARG A CA 1
ATOM 705 C C . ARG A 1 86 ? -12.943 -4.201 13.179 1.00 61.94 86 ARG A C 1
ATOM 707 O O . ARG A 1 86 ? -13.729 -4.249 14.119 1.00 61.94 86 ARG A O 1
ATO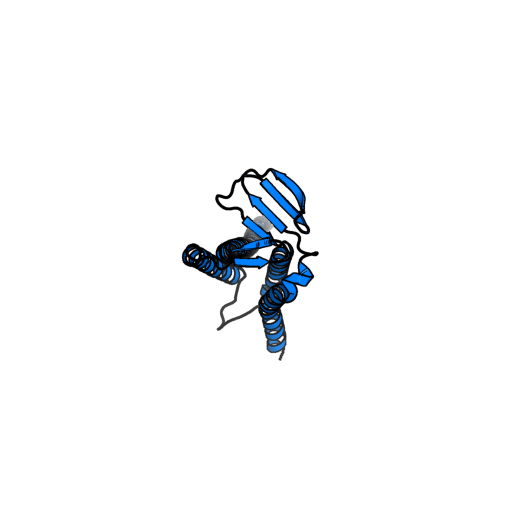M 714 N N . SER A 1 87 ? -11.715 -4.701 13.256 1.00 60.06 87 SER A N 1
ATOM 715 C CA . SER A 1 87 ? -11.169 -5.438 14.398 1.00 60.06 87 SER A CA 1
ATOM 716 C C . SER A 1 87 ? -10.554 -4.528 15.459 1.00 60.06 87 SER A C 1
ATOM 718 O O . SER A 1 87 ? -10.571 -4.884 16.623 1.00 60.06 87 SER A O 1
ATOM 720 N N . VAL A 1 88 ? -10.074 -3.333 15.125 1.00 51.16 88 VAL A N 1
ATOM 721 C CA . VAL A 1 88 ? -9.562 -2.334 16.087 1.00 51.16 88 VAL A CA 1
ATOM 722 C C . VAL A 1 88 ? -10.711 -1.578 16.769 1.00 51.16 88 VAL A C 1
ATOM 724 O O . VAL A 1 88 ? -10.524 -0.994 17.830 1.00 51.16 88 VAL A O 1
ATOM 727 N N . LYS A 1 89 ? -11.959 -1.721 16.287 1.00 48.06 89 LYS A N 1
ATOM 728 C CA . LYS A 1 89 ? -13.153 -1.452 17.118 1.00 48.06 89 LYS A CA 1
ATOM 729 C C . LYS A 1 89 ? -13.256 -2.391 18.331 1.00 48.06 89 LYS A C 1
ATOM 731 O O . LYS A 1 89 ? -14.037 -2.128 19.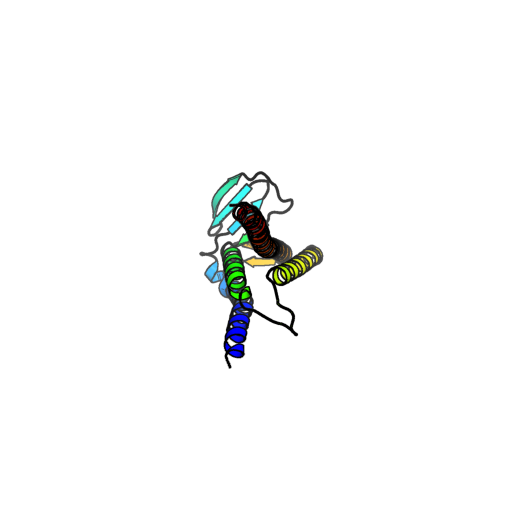248 1.00 48.06 89 LYS A O 1
ATOM 736 N N . ILE A 1 90 ? -12.474 -3.473 18.377 1.00 43.41 90 ILE A N 1
ATOM 737 C CA . ILE A 1 90 ? -12.302 -4.287 19.579 1.00 43.41 90 ILE A CA 1
ATOM 738 C C . ILE A 1 90 ? -11.360 -3.525 20.509 1.00 43.41 90 ILE A C 1
ATOM 740 O O . ILE A 1 90 ? -10.231 -3.219 20.145 1.00 43.41 90 ILE A O 1
ATOM 744 N N . LYS A 1 91 ? -11.851 -3.243 21.720 1.00 46.03 91 LYS A N 1
ATOM 745 C CA . LYS A 1 91 ? -11.180 -2.562 22.840 1.00 46.03 91 LYS A CA 1
ATOM 746 C C . LYS A 1 91 ? -9.842 -3.230 23.201 1.00 46.03 91 LYS A C 1
ATOM 748 O O . LYS A 1 91 ? -9.747 -3.939 24.201 1.00 46.03 91 LYS A O 1
ATOM 753 N N . PHE A 1 92 ? -8.807 -3.038 22.393 1.00 40.44 92 PHE A N 1
ATOM 754 C CA . PHE A 1 92 ? -7.488 -3.591 22.649 1.00 40.44 92 PHE A CA 1
ATOM 755 C C . PHE A 1 92 ? -6.762 -2.650 23.606 1.00 40.44 92 PHE A C 1
ATOM 757 O O . PHE A 1 92 ? -6.378 -1.543 23.235 1.00 40.44 92 PHE A O 1
ATOM 764 N N . SER A 1 93 ? -6.633 -3.068 24.867 1.00 46.34 93 SER A N 1
ATOM 765 C CA . SER A 1 93 ? -5.799 -2.374 25.843 1.00 46.34 93 SER A CA 1
ATOM 766 C C . SER A 1 93 ? -4.414 -3.017 25.868 1.00 46.34 93 SER A C 1
ATOM 768 O O . SER A 1 93 ? -4.281 -4.166 26.304 1.00 46.34 93 SER A O 1
ATOM 770 N N . PHE A 1 94 ? -3.379 -2.293 25.455 1.00 41.12 94 PHE A N 1
ATOM 771 C CA . PHE A 1 94 ? -2.000 -2.674 25.753 1.00 41.12 94 PHE A CA 1
ATOM 772 C C . PHE A 1 94 ? -1.546 -1.854 26.963 1.00 41.12 94 PHE A C 1
ATOM 774 O O . PHE A 1 94 ? -1.576 -0.629 26.917 1.00 41.12 94 PHE A O 1
ATOM 781 N N . ARG A 1 95 ? -1.220 -2.516 28.084 1.00 39.28 95 ARG A N 1
ATOM 782 C CA . ARG A 1 95 ? -0.893 -1.857 29.371 1.00 39.28 95 ARG A CA 1
ATOM 783 C C . ARG A 1 95 ? -1.929 -0.806 29.829 1.00 39.28 95 ARG A C 1
ATOM 785 O O . ARG A 1 95 ? -1.572 0.243 30.344 1.00 39.28 95 ARG A O 1
ATOM 792 N N . GLY A 1 96 ? -3.221 -1.074 29.619 1.00 40.03 96 GLY A N 1
ATOM 793 C CA . GLY A 1 96 ? -4.307 -0.165 30.020 1.00 40.03 96 GLY A CA 1
ATOM 794 C C . GLY A 1 96 ? -4.600 0.984 29.045 1.00 40.03 96 GLY A C 1
ATOM 795 O O . GLY A 1 96 ? -5.618 1.652 29.200 1.00 40.03 96 GLY A O 1
ATOM 796 N N . MET A 1 97 ? -3.794 1.172 27.996 1.00 43.66 97 MET A N 1
ATOM 797 C CA . MET A 1 97 ? -4.035 2.180 26.959 1.00 43.66 97 MET A CA 1
ATOM 798 C C . MET A 1 97 ? -4.823 1.589 25.789 1.00 43.66 97 MET A C 1
ATOM 800 O O . MET A 1 97 ? -4.444 0.546 25.251 1.00 43.66 97 MET A O 1
ATOM 804 N N . ARG A 1 98 ? -5.922 2.245 25.392 1.00 54.12 98 ARG A N 1
ATOM 805 C CA . ARG A 1 98 ? -6.713 1.856 24.213 1.00 54.12 98 ARG A CA 1
ATOM 806 C C . ARG A 1 98 ? -5.903 2.120 22.945 1.00 54.12 98 ARG A C 1
ATOM 808 O O . ARG A 1 98 ? -5.467 3.245 22.719 1.00 54.12 98 ARG A O 1
ATOM 815 N N . VAL A 1 99 ? -5.717 1.089 22.123 1.00 57.22 99 VAL A N 1
ATOM 816 C CA . VAL A 1 99 ? -5.092 1.235 20.805 1.00 57.22 99 VAL A CA 1
ATOM 817 C C . VAL A 1 99 ? -6.158 1.691 19.816 1.00 57.22 99 VAL A C 1
ATOM 819 O O . VAL A 1 99 ? -7.049 0.926 19.462 1.00 57.22 99 VAL A O 1
ATOM 822 N N . HIS A 1 100 ? -6.075 2.951 19.417 1.00 66.00 100 HIS A N 1
ATOM 823 C CA . HIS A 1 100 ? -6.942 3.570 18.421 1.00 66.00 100 HIS A CA 1
ATOM 824 C C . HIS A 1 100 ? -6.361 3.418 17.008 1.00 66.00 100 HIS A C 1
ATOM 826 O O . HIS A 1 100 ? -5.158 3.176 16.846 1.00 66.00 100 HIS A O 1
ATOM 832 N N . HIS A 1 101 ? -7.195 3.576 15.978 1.00 68.50 101 HIS A N 1
ATOM 833 C CA . HIS A 1 101 ? -6.783 3.470 14.576 1.00 68.50 101 HIS A CA 1
ATOM 834 C C . HIS A 1 101 ? -5.662 4.457 14.235 1.00 68.50 101 HIS A C 1
ATOM 836 O O . HIS A 1 101 ? -4.775 4.105 13.457 1.00 68.50 101 HIS A O 1
ATOM 842 N N . TYR A 1 102 ? -5.607 5.620 14.893 1.00 71.25 102 TYR A N 1
ATOM 843 C CA . TYR A 1 102 ? -4.526 6.593 14.733 1.00 71.25 102 TYR A CA 1
ATOM 844 C C . TYR A 1 102 ? -3.150 6.059 15.164 1.00 71.25 102 TYR A C 1
ATOM 846 O O . TYR A 1 102 ? -2.153 6.411 14.542 1.00 71.25 102 TYR A O 1
ATOM 854 N N . LEU A 1 103 ? -3.059 5.188 16.181 1.00 72.31 103 LEU A N 1
ATOM 855 C CA . LEU A 1 103 ? -1.778 4.600 16.612 1.00 72.31 103 LEU A CA 1
ATOM 856 C C . LEU A 1 103 ? -1.257 3.597 15.584 1.00 72.31 103 LEU A C 1
ATOM 858 O O . LEU A 1 103 ? -0.065 3.574 15.287 1.00 72.31 103 LEU A O 1
ATOM 862 N N . VAL A 1 104 ? -2.157 2.795 15.011 1.00 73.56 104 VAL A N 1
ATOM 863 C CA . VAL A 1 104 ? -1.820 1.872 13.918 1.00 73.56 104 VAL A CA 1
ATOM 864 C C . VAL A 1 104 ? -1.448 2.661 12.662 1.00 73.56 104 VAL A C 1
ATOM 866 O O . VAL A 1 104 ? -0.488 2.309 11.978 1.00 73.56 104 VAL A O 1
ATOM 869 N N . GLY A 1 105 ? -2.148 3.767 12.399 1.00 74.38 105 GLY A N 1
ATOM 870 C CA . GLY A 1 105 ? -1.826 4.694 11.321 1.00 74.38 105 GLY A CA 1
ATOM 871 C C . GLY A 1 105 ? -0.441 5.327 11.476 1.00 74.38 105 GLY A C 1
ATOM 872 O O . GLY A 1 105 ? 0.360 5.264 10.548 1.00 74.38 105 GLY A O 1
ATOM 873 N N . LEU A 1 106 ? -0.113 5.849 12.663 1.00 78.31 106 LEU A N 1
ATOM 874 C CA . LEU A 1 106 ? 1.213 6.393 12.984 1.00 78.31 106 LEU A CA 1
ATOM 875 C C . LEU A 1 106 ? 2.316 5.339 12.860 1.00 78.31 106 LEU A C 1
ATOM 877 O O . LEU A 1 106 ? 3.366 5.620 12.290 1.00 78.31 106 LEU A O 1
ATOM 881 N N . LEU A 1 107 ? 2.078 4.117 13.343 1.00 79.25 107 LEU A N 1
ATOM 882 C CA . LEU A 1 107 ? 3.031 3.019 13.193 1.00 79.25 107 LEU A CA 1
ATOM 883 C C . LEU A 1 107 ? 3.263 2.678 11.713 1.00 79.25 107 LEU A C 1
ATOM 885 O O . LEU A 1 107 ? 4.405 2.496 11.301 1.00 79.25 107 LEU A O 1
ATOM 889 N N . SER A 1 108 ? 2.200 2.647 10.904 1.00 79.69 108 SER A N 1
ATOM 890 C CA . SER A 1 108 ? 2.293 2.438 9.453 1.00 79.69 108 SER A CA 1
ATOM 891 C C . SER A 1 108 ? 3.122 3.530 8.773 1.00 79.69 108 SER A C 1
ATOM 893 O O . SER A 1 108 ? 3.969 3.218 7.941 1.00 79.69 108 SER A O 1
ATOM 895 N N . LEU A 1 109 ? 2.938 4.797 9.162 1.00 82.81 109 LEU A N 1
ATOM 896 C CA . LEU A 1 109 ? 3.728 5.926 8.653 1.00 82.81 109 LEU A CA 1
ATOM 897 C C . LEU A 1 109 ? 5.205 5.842 9.060 1.00 82.81 109 LEU A C 1
ATOM 899 O O . LEU A 1 109 ? 6.081 6.114 8.243 1.00 82.81 109 LEU A O 1
ATOM 903 N N . LEU A 1 110 ? 5.499 5.423 10.294 1.00 80.56 110 LEU A N 1
ATOM 904 C CA . LEU A 1 110 ? 6.875 5.219 10.757 1.00 80.56 110 LEU A CA 1
ATOM 905 C C . LEU A 1 110 ? 7.579 4.107 9.970 1.00 80.56 110 LEU A C 1
ATOM 907 O O . LEU A 1 110 ? 8.728 4.274 9.563 1.00 80.56 110 LEU A O 1
ATOM 911 N N . ILE A 1 111 ? 6.887 2.993 9.716 1.00 77.94 111 ILE A N 1
ATOM 912 C CA . ILE A 1 111 ? 7.414 1.898 8.890 1.00 77.94 111 ILE A CA 1
ATOM 913 C C . ILE A 1 111 ? 7.583 2.358 7.436 1.00 77.94 111 ILE A C 1
ATOM 915 O O . ILE A 1 111 ? 8.581 2.039 6.797 1.00 77.94 111 ILE A O 1
ATOM 919 N N . ALA A 1 112 ? 6.649 3.141 6.896 1.00 81.44 112 ALA A N 1
ATOM 920 C CA . ALA A 1 112 ? 6.790 3.697 5.555 1.00 81.44 112 ALA A CA 1
ATOM 921 C C . ALA A 1 112 ? 8.038 4.589 5.446 1.00 81.44 112 ALA A C 1
ATOM 923 O O . ALA A 1 112 ? 8.843 4.426 4.529 1.00 81.44 112 ALA A O 1
ATOM 924 N N . ALA A 1 113 ? 8.255 5.480 6.416 1.00 82.75 113 ALA A N 1
ATOM 925 C CA . ALA A 1 113 ? 9.436 6.335 6.461 1.00 82.75 113 ALA A CA 1
ATOM 926 C C . ALA A 1 113 ? 10.741 5.522 6.511 1.00 82.75 113 ALA A C 1
ATOM 928 O O . ALA A 1 113 ? 11.668 5.815 5.754 1.00 82.75 113 ALA A O 1
ATOM 929 N N . SER A 1 114 ? 10.807 4.468 7.334 1.00 82.00 114 SER A N 1
ATOM 930 C CA . SER A 1 114 ? 12.001 3.618 7.416 1.00 82.00 114 SER A CA 1
ATOM 931 C C . SER A 1 114 ? 12.272 2.863 6.111 1.00 82.00 114 SER A C 1
ATOM 933 O O . SER A 1 114 ? 13.418 2.812 5.664 1.00 82.00 114 SER A O 1
ATOM 935 N N . LEU A 1 115 ? 11.232 2.359 5.441 1.00 80.06 115 LEU A N 1
ATOM 936 C CA . LEU A 1 115 ? 11.357 1.718 4.129 1.00 80.06 115 LEU A CA 1
ATOM 937 C C . LEU A 1 115 ? 11.809 2.696 3.041 1.00 80.06 115 LEU A C 1
ATOM 939 O O . LEU A 1 115 ? 12.588 2.311 2.173 1.00 80.06 115 LEU A O 1
ATOM 943 N N . THR A 1 116 ? 11.372 3.958 3.085 1.00 83.38 116 THR A N 1
ATOM 944 C CA . THR A 1 116 ? 11.861 4.997 2.163 1.00 83.38 116 THR A CA 1
ATOM 945 C C . THR A 1 116 ? 13.355 5.235 2.350 1.00 83.38 116 THR A C 1
ATOM 947 O O . THR A 1 116 ? 14.097 5.250 1.371 1.00 83.38 116 THR A O 1
ATOM 950 N N . VAL A 1 117 ? 13.814 5.376 3.596 1.00 84.12 117 VAL A N 1
ATOM 951 C CA . VAL A 1 117 ? 15.242 5.560 3.900 1.00 84.12 117 VAL A CA 1
ATOM 952 C C . VAL A 1 117 ? 16.046 4.342 3.444 1.00 84.12 117 VAL A C 1
ATOM 954 O O . VAL A 1 117 ? 17.059 4.491 2.767 1.00 84.12 117 VAL A O 1
ATOM 957 N N . MET A 1 118 ? 15.557 3.134 3.728 1.00 79.88 118 MET A N 1
ATOM 958 C CA . MET A 1 118 ? 16.190 1.887 3.295 1.00 79.88 118 MET A CA 1
ATOM 959 C C . MET A 1 118 ? 16.216 1.742 1.764 1.00 79.88 118 MET A C 1
ATOM 961 O O . MET A 1 118 ? 17.180 1.242 1.191 1.00 79.88 118 MET A O 1
ATOM 965 N N . SER A 1 119 ? 15.183 2.226 1.070 1.00 81.44 119 SER A N 1
ATOM 966 C CA . SER A 1 119 ? 15.177 2.289 -0.392 1.00 81.44 119 SER A CA 1
ATOM 967 C C . SER A 1 119 ? 16.266 3.215 -0.928 1.00 81.44 119 SER A C 1
ATOM 969 O O . SER A 1 119 ? 16.819 2.922 -1.983 1.00 81.44 119 SER A O 1
ATOM 971 N N . MET A 1 120 ? 16.545 4.333 -0.252 1.00 82.38 120 MET A N 1
ATOM 972 C CA . MET A 1 120 ? 17.583 5.280 -0.668 1.00 82.38 120 MET A CA 1
ATOM 973 C C . MET A 1 120 ? 18.987 4.722 -0.430 1.00 82.38 120 MET A C 1
ATOM 975 O O . MET A 1 120 ? 19.865 4.937 -1.257 1.00 82.38 120 MET A O 1
ATOM 979 N N . THR A 1 121 ? 19.203 3.969 0.652 1.00 81.75 121 THR A N 1
ATOM 980 C CA . THR A 1 121 ? 20.511 3.355 0.933 1.00 81.75 121 THR A CA 1
ATOM 981 C C . THR A 1 121 ? 20.829 2.205 -0.022 1.00 81.75 121 THR A C 1
ATOM 983 O O . THR A 1 121 ? 21.954 2.104 -0.505 1.00 81.75 121 THR A O 1
ATOM 986 N N . ILE A 1 122 ? 19.838 1.373 -0.354 1.00 80.44 122 ILE A N 1
ATOM 987 C CA . ILE A 1 122 ? 20.000 0.218 -1.256 1.00 80.44 122 ILE A CA 1
ATOM 988 C C . ILE A 1 122 ? 19.989 0.636 -2.738 1.00 80.44 122 ILE A C 1
ATOM 990 O O . ILE A 1 122 ? 20.392 -0.135 -3.605 1.00 80.44 122 ILE A O 1
ATOM 994 N N . ALA A 1 123 ? 19.587 1.872 -3.059 1.00 73.94 123 ALA A N 1
ATOM 995 C CA . ALA A 1 123 ? 19.586 2.377 -4.434 1.00 73.94 123 ALA A CA 1
ATOM 996 C C . ALA A 1 123 ? 20.974 2.356 -5.102 1.00 73.94 123 ALA A C 1
ATOM 998 O O . ALA A 1 123 ? 21.039 2.295 -6.328 1.00 73.94 123 ALA A O 1
ATOM 999 N N . ASN A 1 124 ? 22.055 2.375 -4.315 1.00 72.38 124 ASN A N 1
ATOM 1000 C CA . ASN A 1 124 ? 23.429 2.350 -4.821 1.00 72.38 124 ASN A CA 1
ATOM 1001 C C . ASN A 1 124 ? 23.877 0.952 -5.290 1.00 72.38 124 ASN A C 1
ATOM 1003 O O . ASN A 1 124 ? 24.690 0.856 -6.203 1.00 72.38 124 ASN A O 1
ATOM 1007 N N . GLU A 1 125 ? 23.310 -0.122 -4.728 1.00 74.25 125 GLU A N 1
ATOM 1008 C CA . GLU A 1 125 ? 23.572 -1.515 -5.125 1.00 74.25 125 GLU A CA 1
ATOM 1009 C C . GLU A 1 125 ? 22.253 -2.304 -5.204 1.00 74.25 125 GLU A C 1
ATOM 1011 O O . GLU A 1 125 ? 21.938 -3.137 -4.345 1.00 74.25 125 GLU A O 1
ATOM 1016 N N . PRO A 1 126 ? 21.414 -2.026 -6.217 1.00 71.31 126 PRO A N 1
ATOM 1017 C CA . PRO A 1 126 ? 20.091 -2.612 -6.291 1.00 71.31 126 PRO A CA 1
ATOM 1018 C C . PRO A 1 126 ? 20.181 -4.099 -6.633 1.00 71.31 126 PRO A C 1
ATOM 1020 O O . PRO A 1 126 ? 20.491 -4.490 -7.760 1.00 71.31 126 PRO A O 1
ATOM 1023 N N . THR A 1 127 ? 19.810 -4.944 -5.676 1.00 79.69 127 THR A N 1
ATOM 1024 C CA . THR A 1 127 ? 19.529 -6.352 -5.952 1.00 79.69 127 THR A CA 1
ATOM 1025 C C . THR A 1 127 ? 18.299 -6.462 -6.846 1.00 79.69 127 THR A C 1
ATOM 1027 O O . THR A 1 127 ? 17.256 -5.839 -6.620 1.00 79.69 127 THR A O 1
ATOM 1030 N N . ILE A 1 128 ? 18.445 -7.233 -7.917 1.00 80.06 128 ILE A N 1
ATOM 1031 C CA . ILE A 1 128 ? 17.418 -7.388 -8.939 1.00 80.06 128 ILE A CA 1
ATOM 1032 C C . ILE A 1 128 ? 16.569 -8.593 -8.569 1.00 80.06 128 ILE A C 1
ATOM 1034 O O . ILE A 1 128 ? 17.078 -9.702 -8.425 1.00 80.06 128 ILE A O 1
ATOM 1038 N N . LEU A 1 129 ? 15.270 -8.363 -8.440 1.00 73.75 129 LEU A N 1
ATOM 1039 C CA . LEU A 1 129 ? 14.272 -9.389 -8.205 1.00 73.75 129 LEU A CA 1
ATOM 1040 C C . LEU A 1 129 ? 13.412 -9.542 -9.457 1.00 73.75 129 LEU A C 1
ATOM 1042 O O . LEU A 1 129 ? 13.004 -8.565 -10.088 1.00 73.75 129 LEU A O 1
ATOM 1046 N N . PHE A 1 130 ? 13.114 -10.786 -9.801 1.00 69.12 130 PHE A N 1
ATOM 1047 C CA . PHE A 1 130 ? 12.079 -11.091 -10.776 1.00 69.12 130 PHE A CA 1
ATOM 1048 C C . PHE A 1 130 ? 10.782 -11.290 -10.011 1.00 69.12 130 PHE A C 1
ATOM 1050 O O . PHE A 1 130 ? 10.672 -12.226 -9.224 1.00 69.12 130 PHE A O 1
ATOM 1057 N N . LEU A 1 131 ? 9.830 -10.377 -10.190 1.00 66.69 131 LEU A N 1
ATOM 1058 C CA . LEU A 1 131 ? 8.467 -10.503 -9.683 1.00 66.69 131 LEU A CA 1
ATOM 1059 C C . LEU A 1 131 ? 7.573 -10.775 -10.883 1.00 66.69 131 LEU A C 1
ATOM 1061 O O . LEU A 1 131 ? 7.164 -9.854 -11.594 1.00 66.69 131 LEU A O 1
ATOM 1065 N N . GLY A 1 132 ? 7.378 -12.065 -11.140 1.00 70.25 132 GLY A N 1
ATOM 1066 C CA . GLY A 1 132 ? 6.751 -12.538 -12.351 1.00 70.25 132 GLY A CA 1
ATOM 1067 C C . GLY A 1 132 ? 7.557 -12.183 -13.604 1.00 70.25 132 GLY A C 1
ATOM 1068 O O . GLY A 1 132 ? 8.784 -12.317 -13.622 1.00 70.25 132 GLY A O 1
ATOM 1069 N N . TRP A 1 133 ? 6.880 -11.651 -14.621 1.00 69.31 133 TRP A N 1
ATOM 1070 C CA . TRP A 1 133 ? 7.472 -11.214 -15.888 1.00 69.31 133 TRP A CA 1
ATOM 1071 C C . TRP A 1 133 ? 8.278 -9.921 -15.730 1.00 69.31 133 TRP A C 1
ATOM 1073 O O . TRP A 1 133 ? 9.077 -9.561 -16.598 1.00 69.31 133 TRP A O 1
ATOM 1083 N N . LYS A 1 134 ? 8.082 -9.197 -14.619 1.00 73.12 134 LYS A N 1
ATOM 1084 C CA . LYS A 1 134 ? 8.689 -7.892 -14.400 1.00 73.12 134 LYS A CA 1
ATOM 1085 C C . LYS A 1 134 ? 9.996 -7.998 -13.614 1.00 73.12 134 LYS A C 1
ATOM 1087 O O . LYS A 1 134 ? 10.037 -8.377 -12.442 1.00 73.12 134 LYS A O 1
ATOM 1092 N N . ARG A 1 135 ? 11.069 -7.510 -14.239 1.00 77.31 135 ARG A N 1
ATOM 1093 C CA . ARG A 1 135 ? 12.333 -7.194 -13.565 1.00 77.31 135 ARG A CA 1
ATOM 1094 C C . ARG A 1 135 ? 12.141 -5.943 -12.705 1.00 77.31 135 ARG A C 1
ATOM 1096 O O . ARG A 1 135 ? 11.829 -4.872 -13.225 1.00 77.31 135 ARG A O 1
ATOM 1103 N N . THR A 1 136 ? 12.319 -6.067 -11.396 1.00 73.75 136 THR A N 1
ATOM 1104 C CA . THR A 1 136 ? 12.206 -4.953 -10.445 1.00 73.75 136 THR A CA 1
ATOM 1105 C C . THR A 1 136 ? 13.414 -4.924 -9.519 1.00 73.75 136 THR A C 1
ATOM 1107 O O . THR A 1 136 ? 13.989 -5.959 -9.196 1.00 73.75 136 THR A O 1
ATOM 1110 N N . SER A 1 137 ? 13.829 -3.739 -9.079 1.00 81.31 137 SER A N 1
ATOM 1111 C CA . SER A 1 137 ? 14.858 -3.627 -8.044 1.00 81.31 137 SER A CA 1
ATOM 1112 C C . SER A 1 137 ? 14.239 -3.728 -6.652 1.00 81.31 137 SER A C 1
ATOM 1114 O O . SER A 1 137 ? 13.072 -3.370 -6.445 1.00 81.31 137 SER A O 1
ATOM 1116 N N . THR A 1 138 ? 15.030 -4.173 -5.678 1.00 74.12 138 THR A N 1
ATOM 1117 C CA . THR A 1 138 ? 14.672 -4.105 -4.254 1.00 74.12 138 THR A CA 1
ATOM 1118 C C . THR A 1 138 ? 14.355 -2.681 -3.816 1.00 74.12 138 THR A C 1
ATOM 1120 O O . THR A 1 138 ? 13.360 -2.474 -3.127 1.00 74.12 138 THR A O 1
ATOM 1123 N N . ALA A 1 139 ? 15.103 -1.685 -4.297 1.00 76.56 139 ALA A N 1
ATOM 1124 C CA . ALA A 1 139 ? 14.797 -0.274 -4.063 1.00 76.56 139 ALA A CA 1
ATOM 1125 C C . ALA A 1 139 ? 13.389 0.104 -4.566 1.00 76.56 139 ALA A C 1
ATOM 1127 O O . ALA A 1 139 ? 12.590 0.674 -3.826 1.00 76.56 139 ALA A O 1
ATOM 1128 N N . GLN A 1 140 ? 13.018 -0.290 -5.790 1.00 75.12 140 GLN A N 1
ATOM 1129 C CA . GLN A 1 140 ? 11.685 -0.003 -6.328 1.00 75.12 140 GLN A CA 1
ATOM 1130 C C . GLN A 1 140 ? 10.566 -0.680 -5.517 1.00 75.12 140 GLN A C 1
ATOM 1132 O O . GLN A 1 140 ? 9.501 -0.089 -5.322 1.00 75.12 140 GLN A O 1
ATOM 1137 N N . MET A 1 141 ? 10.802 -1.893 -5.011 1.00 76.31 141 MET A N 1
ATOM 1138 C CA . MET A 1 141 ? 9.858 -2.607 -4.143 1.00 76.31 141 MET A CA 1
ATOM 1139 C C . MET A 1 141 ? 9.696 -1.949 -2.775 1.00 76.31 141 MET A C 1
ATOM 1141 O O . MET A 1 141 ? 8.566 -1.796 -2.306 1.00 76.31 141 MET A O 1
ATOM 1145 N N . LEU A 1 142 ? 10.792 -1.511 -2.157 1.00 76.31 142 LEU A N 1
ATOM 1146 C CA . LEU A 1 142 ? 10.767 -0.796 -0.881 1.00 76.31 142 LEU A CA 1
ATOM 1147 C C . LEU A 1 142 ? 10.047 0.546 -1.017 1.00 76.31 142 LEU A C 1
ATOM 1149 O O . LEU A 1 142 ? 9.167 0.854 -0.215 1.00 76.31 142 LEU A O 1
ATOM 1153 N N . HIS A 1 143 ? 10.341 1.297 -2.079 1.00 78.19 143 HIS A N 1
ATOM 1154 C CA . HIS A 1 143 ? 9.666 2.556 -2.378 1.00 78.19 143 HIS A CA 1
ATOM 1155 C C . HIS A 1 143 ? 8.158 2.358 -2.604 1.00 78.19 143 HIS A C 1
ATOM 1157 O O . HIS A 1 143 ? 7.336 3.097 -2.062 1.00 78.19 143 HIS A O 1
ATOM 1163 N N . SER A 1 144 ? 7.774 1.329 -3.366 1.00 74.75 144 SER A N 1
ATOM 1164 C CA . SER A 1 144 ? 6.360 1.021 -3.625 1.00 74.75 144 SER A CA 1
ATOM 1165 C C . SER A 1 144 ? 5.636 0.555 -2.356 1.00 74.75 144 SER A C 1
ATOM 1167 O O . SER A 1 144 ? 4.521 0.993 -2.088 1.00 74.75 144 SER A O 1
ATOM 1169 N N . SER A 1 145 ? 6.286 -0.260 -1.523 1.00 76.00 145 SER A N 1
ATOM 1170 C CA . SER A 1 145 ? 5.741 -0.710 -0.234 1.00 76.00 145 SER A CA 1
ATOM 1171 C C . SER A 1 145 ? 5.577 0.444 0.758 1.00 76.00 145 SER A C 1
ATOM 1173 O O . SER A 1 145 ? 4.547 0.540 1.424 1.00 76.00 145 SER A O 1
ATOM 1175 N N . SER A 1 146 ? 6.551 1.356 0.815 1.00 80.62 146 SER A N 1
ATOM 1176 C CA . SER A 1 146 ? 6.464 2.585 1.606 1.00 80.62 146 SER A CA 1
ATOM 1177 C C . SER A 1 146 ? 5.264 3.436 1.188 1.00 80.62 146 SER A C 1
ATOM 1179 O O . SER A 1 146 ? 4.464 3.847 2.029 1.00 80.62 146 SER A O 1
ATOM 1181 N N . PHE A 1 147 ? 5.074 3.645 -0.117 1.00 79.38 147 PHE A N 1
ATOM 1182 C CA . PHE A 1 147 ? 3.932 4.399 -0.630 1.00 79.38 147 PHE A CA 1
ATOM 1183 C C . PHE A 1 147 ? 2.589 3.785 -0.204 1.00 79.38 147 PHE A C 1
ATOM 1185 O O . PHE A 1 147 ? 1.698 4.490 0.271 1.00 79.38 147 PHE A O 1
ATOM 1192 N N . LEU A 1 148 ? 2.464 2.461 -0.311 1.00 76.00 148 LEU A N 1
ATOM 1193 C CA . LEU A 1 148 ? 1.269 1.732 0.107 1.00 76.00 148 LEU A CA 1
ATOM 1194 C C . LEU A 1 148 ? 0.985 1.880 1.612 1.00 76.00 148 LEU A C 1
ATOM 1196 O O . LEU A 1 148 ? -0.153 2.143 2.006 1.00 76.00 148 LEU A O 1
ATOM 1200 N N . LEU A 1 149 ? 2.015 1.765 2.454 1.00 75.88 149 LEU A N 1
ATOM 1201 C CA . LEU A 1 149 ? 1.899 1.957 3.902 1.00 75.88 149 LEU A CA 1
ATOM 1202 C C . LEU A 1 149 ? 1.597 3.407 4.288 1.00 75.88 149 LEU A C 1
ATOM 1204 O O . LEU A 1 149 ? 0.886 3.627 5.269 1.00 75.88 149 LEU A O 1
ATOM 1208 N N . ASN A 1 150 ? 2.067 4.386 3.514 1.00 80.50 150 ASN A N 1
ATOM 1209 C CA . ASN A 1 150 ? 1.696 5.786 3.699 1.00 80.50 150 ASN A CA 1
ATOM 1210 C C . ASN A 1 150 ? 0.202 6.002 3.445 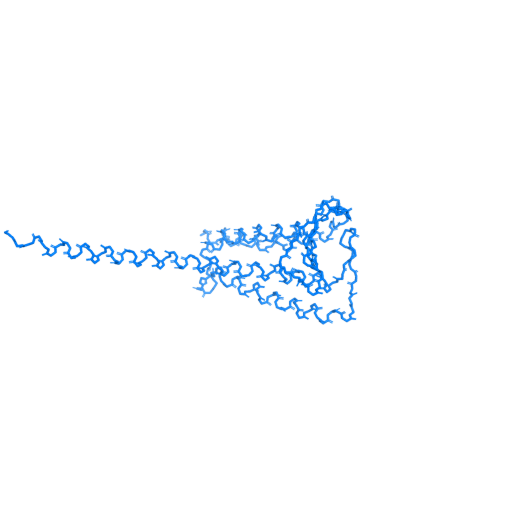1.00 80.50 150 ASN A C 1
ATOM 1212 O O . ASN A 1 150 ? -0.483 6.570 4.293 1.00 80.50 150 ASN A O 1
ATOM 1216 N N . ILE A 1 151 ? -0.332 5.489 2.331 1.00 78.69 151 ILE A N 1
ATOM 1217 C CA . ILE A 1 151 ? -1.771 5.573 2.036 1.00 78.69 151 ILE A CA 1
ATOM 1218 C C . ILE A 1 151 ? -2.585 4.876 3.128 1.00 78.69 151 ILE A C 1
ATOM 1220 O O . ILE A 1 151 ? -3.554 5.445 3.639 1.00 78.69 151 ILE A O 1
ATOM 1224 N N . GLY A 1 152 ? -2.189 3.658 3.510 1.00 72.25 152 GLY A N 1
ATOM 1225 C CA . GLY A 1 152 ? -2.846 2.909 4.579 1.00 72.25 152 GLY A CA 1
ATOM 1226 C C . GLY A 1 152 ? -2.825 3.658 5.912 1.00 72.25 152 GLY A C 1
ATOM 1227 O O . GLY A 1 152 ? -3.864 3.803 6.556 1.00 72.25 152 GLY A O 1
ATOM 1228 N N . GLY A 1 153 ? -1.667 4.205 6.282 1.00 76.44 153 GLY A N 1
ATOM 1229 C CA . GLY A 1 153 ? -1.470 4.960 7.515 1.00 76.44 153 GLY A CA 1
ATOM 1230 C C . GLY A 1 153 ? -2.319 6.227 7.579 1.00 76.44 153 GLY A C 1
ATOM 1231 O O . GLY A 1 153 ? -3.042 6.429 8.556 1.00 76.44 153 GLY A O 1
ATOM 1232 N N . VAL A 1 154 ? -2.309 7.037 6.515 1.00 77.31 154 VAL A N 1
ATOM 1233 C CA . VAL A 1 154 ? -3.142 8.248 6.411 1.00 77.31 154 VAL A CA 1
ATOM 1234 C C . VAL A 1 154 ? -4.627 7.896 6.470 1.00 77.31 154 VAL A C 1
ATOM 1236 O O . VAL A 1 154 ? -5.382 8.540 7.196 1.00 77.31 154 VAL A O 1
ATOM 1239 N N . THR A 1 155 ? -5.054 6.845 5.766 1.00 74.31 155 THR A N 1
ATOM 1240 C CA . THR A 1 155 ? -6.460 6.413 5.759 1.00 74.31 155 THR A CA 1
ATOM 1241 C C . THR A 1 155 ? -6.932 6.028 7.162 1.00 74.31 155 THR A C 1
ATOM 1243 O O . THR A 1 155 ? -8.021 6.423 7.573 1.00 74.31 155 THR A O 1
ATOM 1246 N N . LEU A 1 156 ? -6.111 5.305 7.930 1.00 72.62 156 LEU A N 1
ATOM 1247 C CA . LEU A 1 156 ? -6.434 4.924 9.308 1.00 72.62 156 LEU A CA 1
ATOM 1248 C C . LEU A 1 156 ? -6.552 6.135 10.244 1.00 72.62 156 LEU A C 1
ATOM 1250 O O . LEU A 1 156 ? -7.449 6.160 11.084 1.00 72.62 156 LEU A O 1
ATOM 1254 N N . ILE A 1 157 ? -5.704 7.151 10.072 1.00 76.62 157 ILE A N 1
ATOM 1255 C CA . ILE A 1 157 ? -5.788 8.403 10.842 1.00 76.62 157 ILE A CA 1
ATOM 1256 C C . ILE A 1 157 ? -7.065 9.178 10.485 1.00 76.62 157 ILE A C 1
ATOM 1258 O O . ILE A 1 157 ? -7.770 9.657 11.374 1.00 76.62 157 ILE A O 1
ATOM 1262 N N . LEU A 1 158 ? -7.397 9.276 9.194 1.00 73.31 158 LEU A N 1
ATOM 1263 C CA . LEU A 1 158 ? -8.600 9.974 8.727 1.00 73.31 158 LEU A CA 1
ATOM 1264 C C . LEU A 1 158 ? -9.894 9.309 9.208 1.00 73.31 158 LEU A C 1
ATOM 1266 O O . LEU A 1 158 ? -10.870 10.005 9.491 1.00 73.31 158 LEU A O 1
ATOM 1270 N N . LEU A 1 159 ? -9.912 7.979 9.322 1.00 69.94 159 LEU A N 1
ATOM 1271 C CA . LEU A 1 159 ? -11.056 7.247 9.868 1.00 69.94 159 LEU A CA 1
ATOM 1272 C C . LEU A 1 159 ? -11.343 7.643 11.323 1.00 69.94 159 LEU A C 1
ATOM 1274 O O . LEU A 1 159 ? -12.497 7.908 11.654 1.00 69.94 159 LEU A O 1
ATOM 1278 N N . ASP A 1 160 ? -10.311 7.769 12.159 1.00 72.00 160 ASP A N 1
ATOM 1279 C CA . ASP A 1 160 ? -10.471 8.213 13.551 1.00 72.00 160 ASP A CA 1
ATOM 1280 C C . ASP A 1 160 ? -10.907 9.684 13.648 1.00 72.00 160 ASP A C 1
ATOM 1282 O O . ASP A 1 160 ? -11.768 10.026 14.460 1.00 72.00 160 ASP A O 1
ATOM 1286 N N . LEU A 1 161 ? -10.369 10.563 12.792 1.00 70.25 161 LEU A N 1
ATOM 1287 C CA . LEU A 1 161 ? -10.793 11.969 12.718 1.00 70.25 161 LEU A CA 1
ATOM 1288 C C . LEU A 1 161 ? -12.277 12.101 12.356 1.00 70.25 161 LEU A C 1
ATOM 1290 O O . LEU A 1 161 ? -12.986 12.925 12.935 1.00 70.25 161 LEU A O 1
ATOM 1294 N N . LYS A 1 162 ? -12.764 11.275 11.424 1.00 71.44 162 LYS A N 1
ATOM 1295 C CA . LYS A 1 162 ? -14.178 11.243 11.033 1.00 71.44 162 LYS A CA 1
ATOM 1296 C C . LYS A 1 162 ? -15.072 10.785 12.187 1.00 71.44 162 LYS A C 1
ATOM 1298 O O . LYS A 1 162 ? -16.107 11.408 12.439 1.00 71.44 162 LYS A O 1
ATOM 1303 N N . ASP A 1 163 ? -14.673 9.736 12.900 1.00 68.12 163 ASP A N 1
ATOM 1304 C CA . ASP A 1 163 ? -15.420 9.230 14.053 1.00 68.12 163 ASP A CA 1
ATOM 1305 C C . ASP A 1 163 ? -15.449 10.275 15.189 1.00 68.12 163 ASP A C 1
ATOM 1307 O O . ASP A 1 163 ? -16.514 10.532 15.766 1.00 68.12 163 ASP A O 1
ATOM 1311 N N . LEU A 1 164 ? -14.337 10.978 15.437 1.00 65.69 164 LEU A N 1
ATOM 1312 C CA . LEU A 1 164 ? -14.270 12.093 16.389 1.00 65.69 164 LEU A CA 1
ATOM 1313 C C . LEU A 1 164 ? -15.200 13.248 15.986 1.00 65.69 164 LEU A C 1
ATOM 1315 O O . LEU A 1 164 ? -15.988 13.715 16.809 1.00 65.69 164 LEU A O 1
ATOM 1319 N N . ALA A 1 165 ? -15.158 13.672 14.721 1.00 70.44 165 ALA A N 1
ATOM 1320 C CA . ALA A 1 165 ? -16.003 14.746 14.203 1.00 70.44 165 ALA A CA 1
ATOM 1321 C C . ALA A 1 165 ? -17.497 14.409 14.325 1.00 70.44 165 ALA A C 1
ATOM 1323 O O . ALA A 1 165 ? -18.293 15.248 14.745 1.00 70.44 165 ALA A O 1
ATOM 1324 N N . SER A 1 166 ? -17.882 13.162 14.034 1.00 71.00 166 SER A N 1
ATOM 1325 C CA . SER A 1 166 ? -19.270 12.705 14.180 1.00 71.00 166 SER A CA 1
ATOM 1326 C C . SER A 1 166 ? -19.740 12.683 15.643 1.00 71.00 166 SER A C 1
ATOM 1328 O O . SER A 1 166 ? -20.880 13.046 15.950 1.00 71.00 166 SER A O 1
ATOM 1330 N N . THR A 1 167 ? -18.845 12.335 16.572 1.00 71.25 167 THR A N 1
ATOM 1331 C CA . THR A 1 167 ? -19.130 12.334 18.014 1.00 71.25 167 THR A CA 1
ATOM 1332 C C . THR A 1 167 ? -19.257 13.761 18.550 1.00 71.25 167 THR A C 1
ATOM 1334 O O . THR A 1 167 ? -20.151 14.056 19.342 1.00 71.25 167 THR A O 1
ATOM 1337 N N . LEU A 1 168 ? -18.410 14.677 18.080 1.00 72.88 168 LEU A N 1
ATOM 1338 C CA . LEU A 1 168 ? -18.484 16.089 18.446 1.00 72.88 168 LEU A CA 1
ATOM 1339 C C . LEU A 1 168 ? -19.773 16.734 17.916 1.00 72.88 168 LEU A C 1
ATOM 1341 O O . LEU A 1 168 ? -20.483 17.393 18.672 1.00 72.88 168 LEU A O 1
ATOM 1345 N N . ALA A 1 169 ? -20.124 16.482 16.652 1.00 78.19 169 ALA A N 1
ATOM 1346 C CA . ALA A 1 169 ? -21.345 16.999 16.034 1.00 78.19 169 ALA A CA 1
ATOM 1347 C C . ALA A 1 169 ? -22.610 16.528 16.769 1.00 78.19 169 ALA A C 1
ATOM 1349 O O . ALA A 1 169 ? -23.512 17.323 17.037 1.00 78.19 169 ALA A O 1
ATOM 1350 N N . THR A 1 170 ? -22.661 15.252 17.164 1.00 81.12 170 THR A N 1
ATOM 1351 C CA . THR A 1 170 ? -23.782 14.715 17.952 1.00 81.12 170 THR A CA 1
ATOM 1352 C C . THR A 1 170 ? -23.841 15.301 19.363 1.00 81.12 170 THR A C 1
ATOM 1354 O O . THR A 1 170 ? -24.938 15.550 19.865 1.00 81.12 170 THR A O 1
ATOM 1357 N N . HIS A 1 171 ? -22.698 15.579 19.999 1.00 79.50 171 HIS A N 1
ATOM 1358 C CA . HIS A 1 171 ? -22.660 16.222 21.315 1.00 79.50 171 HIS A CA 1
ATOM 1359 C C . HIS A 1 171 ? -23.126 17.685 21.264 1.00 79.50 171 HIS A C 1
ATOM 1361 O O . HIS A 1 171 ? -23.952 18.090 22.080 1.00 79.50 171 HIS A O 1
ATOM 1367 N N . ILE A 1 172 ? -22.670 18.451 20.266 1.00 81.75 172 ILE A N 1
ATOM 1368 C CA . ILE A 1 172 ? -23.099 19.839 20.034 1.00 81.75 172 ILE A CA 1
ATOM 1369 C C . ILE A 1 172 ? -24.606 19.888 19.765 1.00 81.75 172 ILE A C 1
ATOM 1371 O O . ILE A 1 172 ? -25.321 20.639 20.423 1.00 81.75 172 ILE A O 1
ATOM 1375 N N . HIS A 1 173 ? -25.116 19.035 18.871 1.00 83.00 173 HIS A N 1
ATOM 1376 C CA . HIS A 1 173 ? -26.545 18.990 18.555 1.00 83.00 173 HIS A CA 1
ATOM 1377 C C . HIS A 1 173 ? -27.405 18.619 19.776 1.00 83.00 173 HIS A C 1
ATOM 1379 O O . HIS A 1 173 ? -28.485 19.172 19.978 1.00 83.00 173 HIS A O 1
ATOM 1385 N N . LYS A 1 174 ? -26.916 17.715 20.634 1.00 82.50 174 LYS A N 1
ATOM 1386 C CA . LYS A 1 174 ? -27.600 17.335 21.876 1.00 82.50 174 LYS A CA 1
ATOM 1387 C C . LYS A 1 174 ? -27.632 18.469 22.904 1.00 82.50 174 LYS A C 1
ATOM 1389 O O . LYS A 1 174 ? -28.637 18.598 23.599 1.00 82.50 174 LYS A O 1
ATOM 1394 N N . ASN A 1 175 ? -26.564 19.258 23.011 1.00 79.12 175 ASN A N 1
ATOM 1395 C CA . ASN A 1 175 ? -26.510 20.397 23.928 1.00 79.12 175 ASN A CA 1
ATOM 1396 C C . ASN A 1 175 ? -27.398 21.549 23.439 1.00 79.12 175 ASN A C 1
ATOM 1398 O O . ASN A 1 175 ? -28.225 22.017 24.210 1.00 79.12 175 ASN A O 1
ATOM 1402 N N . LEU A 1 176 ? -27.357 21.877 22.142 1.00 77.12 176 LEU A N 1
ATOM 1403 C CA . LEU A 1 176 ? -28.260 22.868 21.539 1.00 77.12 176 LEU A CA 1
ATOM 1404 C C . LEU A 1 176 ? -29.740 22.498 21.739 1.00 77.12 176 LEU A C 1
ATOM 1406 O O . LEU A 1 176 ? -30.543 23.323 22.159 1.00 77.12 176 LEU A O 1
ATOM 1410 N N . ARG A 1 177 ? -30.101 21.222 21.541 1.00 76.25 177 ARG A N 1
ATOM 1411 C CA . ARG A 1 177 ? -31.476 20.744 21.764 1.00 76.25 177 ARG A CA 1
ATOM 1412 C C . ARG A 1 177 ? -31.912 20.810 23.235 1.00 76.25 177 ARG A C 1
ATOM 1414 O O . ARG A 1 177 ? -33.102 20.953 23.508 1.00 76.25 177 ARG A O 1
ATOM 1421 N N . LYS A 1 178 ? -30.981 20.659 24.183 1.00 71.88 178 LYS A N 1
ATOM 1422 C CA . LYS A 1 178 ? -31.280 20.791 25.616 1.00 71.88 178 LYS A CA 1
ATOM 1423 C C . LYS A 1 178 ? -31.564 22.241 25.995 1.00 71.88 178 LYS A C 1
ATOM 1425 O O . LYS A 1 178 ? -32.519 22.466 26.735 1.00 71.88 178 LYS A O 1
ATOM 1430 N N . ASP A 1 179 ? -30.807 23.190 25.460 1.00 71.44 179 ASP A N 1
ATOM 1431 C CA . ASP A 1 179 ? -31.016 24.615 25.731 1.00 71.44 179 ASP A CA 1
ATOM 1432 C C . ASP A 1 179 ? -32.359 25.105 25.160 1.00 71.44 179 ASP A C 1
ATOM 1434 O O . ASP A 1 179 ? -33.120 25.761 25.871 1.00 71.44 179 ASP A O 1
ATOM 1438 N N . ASP A 1 180 ? -32.744 24.650 23.961 1.00 63.50 180 ASP A N 1
ATOM 1439 C CA . ASP A 1 180 ? -34.073 24.922 23.386 1.00 63.50 180 ASP A CA 1
ATOM 1440 C C . ASP A 1 180 ? -35.223 24.341 24.226 1.00 63.50 180 ASP A C 1
ATOM 1442 O O . ASP A 1 180 ? -36.290 24.946 24.349 1.00 63.50 180 ASP A O 1
ATOM 1446 N N . SER A 1 181 ? -35.031 23.155 24.816 1.00 61.56 181 SER A N 1
ATOM 1447 C CA . SER A 1 181 ? -36.043 22.537 25.684 1.00 61.56 181 SER A CA 1
ATOM 1448 C C . SER A 1 181 ? -36.170 23.225 27.043 1.00 61.56 181 SER A C 1
ATOM 1450 O O . SER A 1 181 ? -37.256 23.231 27.614 1.00 61.56 181 SER A O 1
ATOM 1452 N N . LYS A 1 182 ? -35.084 23.828 27.541 1.00 59.69 182 LYS A N 1
ATOM 1453 C CA . LYS A 1 182 ? -35.064 24.563 28.809 1.00 59.69 182 LYS A CA 1
ATOM 1454 C C . LYS A 1 182 ? -35.723 25.936 28.654 1.00 59.69 182 LYS A C 1
ATOM 1456 O O . LYS A 1 182 ? -36.581 26.277 29.456 1.00 59.69 182 LYS A O 1
ATOM 1461 N N . ASN A 1 183 ? -35.443 26.636 27.551 1.00 58.16 183 ASN A N 1
ATOM 1462 C CA . ASN A 1 183 ? -36.111 27.897 27.205 1.00 58.16 183 ASN A CA 1
ATOM 1463 C C . ASN A 1 183 ? -37.617 27.745 26.932 1.00 58.16 183 ASN A C 1
ATOM 1465 O O . ASN A 1 183 ? -38.369 28.682 27.162 1.00 58.16 183 ASN A O 1
ATOM 1469 N N . LYS A 1 184 ? -38.087 26.583 26.458 1.00 56.97 184 LYS A N 1
ATOM 1470 C CA . LYS A 1 184 ? -39.532 26.314 26.303 1.00 56.97 184 LYS A CA 1
ATOM 1471 C C . LYS A 1 184 ? -40.237 25.898 27.597 1.00 56.97 184 LYS A C 1
ATOM 1473 O O . LYS A 1 184 ? -41.460 25.977 27.645 1.00 56.97 184 LYS A O 1
ATOM 1478 N N . GLY A 1 185 ? -39.499 25.427 28.603 1.00 55.38 185 GLY A N 1
ATOM 1479 C CA . GLY A 1 185 ? -40.046 25.073 29.916 1.00 55.38 185 GLY A CA 1
ATOM 1480 C C . GLY A 1 185 ? -40.382 26.300 30.764 1.00 55.38 185 GLY A C 1
ATOM 1481 O O . GLY A 1 185 ? -41.430 26.314 31.395 1.00 55.38 185 GLY A O 1
ATOM 1482 N N . ASP A 1 186 ? -39.555 27.347 30.693 1.00 51.81 186 ASP A N 1
ATOM 1483 C CA . ASP A 1 186 ? -39.750 28.593 31.456 1.00 51.81 186 ASP A CA 1
ATOM 1484 C C . ASP A 1 186 ? -40.927 29.455 30.960 1.00 51.81 186 ASP A C 1
ATOM 1486 O O . ASP A 1 186 ? -41.417 30.305 31.693 1.00 51.81 186 ASP A O 1
ATOM 1490 N N . CYS A 1 187 ? -41.429 29.249 29.737 1.00 53.25 187 CYS A N 1
ATOM 1491 C CA . CYS A 1 187 ? -42.552 30.038 29.209 1.00 53.25 187 CYS A CA 1
ATOM 1492 C C . CYS A 1 187 ? -43.948 29.516 29.604 1.00 53.25 187 CYS A C 1
ATOM 1494 O O . CYS A 1 187 ? -44.937 30.087 29.153 1.00 53.25 187 CYS A O 1
ATOM 1496 N N . ASN A 1 188 ? -44.053 28.438 30.392 1.00 52.84 188 ASN A N 1
ATOM 1497 C CA . ASN A 1 188 ? -4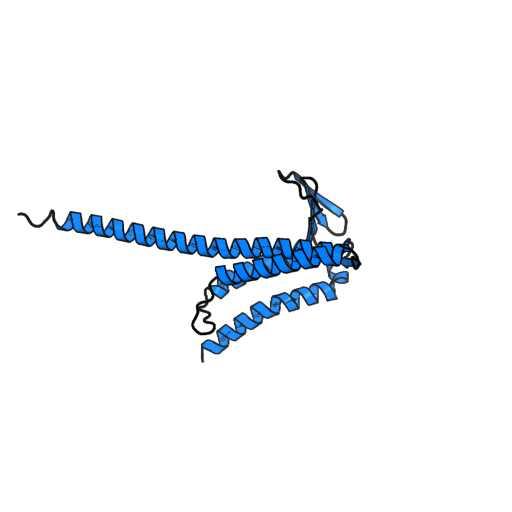5.334 27.781 30.700 1.00 52.84 188 ASN A CA 1
ATOM 1498 C C . ASN A 1 188 ? -45.741 27.824 32.190 1.00 52.84 188 ASN A C 1
ATOM 1500 O O . ASN A 1 188 ? -46.697 27.142 32.551 1.00 52.84 188 ASN A O 1
ATOM 1504 N N . GLU A 1 189 ? -45.065 28.596 33.049 1.00 50.22 189 GLU A N 1
ATOM 1505 C CA . GLU A 1 189 ? -45.392 28.682 34.492 1.00 50.22 189 GLU A CA 1
ATOM 1506 C C . GLU A 1 189 ? -46.055 30.000 34.944 1.00 50.22 189 GLU A C 1
ATOM 1508 O O . GLU A 1 189 ? -46.280 30.192 36.136 1.00 50.22 189 GLU A O 1
ATOM 1513 N N . GLU A 1 190 ? -46.459 30.883 34.028 1.00 49.12 190 GLU A N 1
ATOM 1514 C CA . GLU A 1 190 ? -47.268 32.067 34.365 1.00 49.12 190 GLU A CA 1
ATOM 1515 C C . GLU A 1 190 ? -48.678 31.970 33.768 1.00 49.12 190 GLU A C 1
ATOM 1517 O O . GLU A 1 190 ? -48.948 32.598 32.751 1.00 49.12 190 GLU A O 1
ATOM 1522 N N . TYR A 1 191 ? -49.569 31.187 34.389 1.00 48.62 191 TYR A N 1
ATOM 1523 C CA . TYR A 1 191 ? -51.026 31.413 34.385 1.00 48.62 191 TYR A CA 1
ATOM 1524 C C . TYR A 1 191 ? -51.690 30.763 35.602 1.00 48.62 191 TYR A C 1
ATOM 1526 O O . TYR A 1 191 ? -51.481 29.547 35.816 1.00 48.62 191 TYR A O 1
#

pLDDT: mean 70.56, std 11.51, range [39.28, 91.19]

Sequence (191 aa):
MIFNKEKRKLLIVFSFLPIFTLTCIALNQILDGYFLWICISQGSLMIYWQGSLIHTFQIGFSLRLPLWIPLLPLLVLILYNIIVSRSVKIKFSFRGMRVHHYLVGLLSLLIAASLTVMSMTIANEPTILFLGWKRTSTAQMLHSSSFLLNIGGVTLILLDLKDLASTLATHIHKNLRKDDSKNKGDCNEEY

Radius of gyration: 23.65 Å; chains: 1; bounding box: 75×52×56 Å

Foldseek 3Di:
DVVVVLVVVVVCLVVVLVVVVVVCQVCQQVCLQVWWKWKAADQKTWIDGNNDTPDIDGHPDHDPDIAMDGVVNLVVLVVSLVVCVVSLVPQDDDPHDRDALLNVLVVLLVQLVVLLVVLVVCVVPWDWDDRHPDTDTPSSVSNNSSVSSNVSSVVSNVVVVVVVVVVVVVVVVVVVVVVVVVVVVVVPPDD